Protein AF-A0A353Z104-F1 (afdb_monomer_lite)

Radius of gyration: 19.31 Å; chains: 1; bounding box: 43×43×52 Å

Foldseek 3Di:
DADLVNLLVVVVPFDWDDPAVVWIWDWDQDPNDTDIDIPSNVRVLVCQQPPPPHHDDDDDDDDPDFLCCCEPPAQHDLALVRGDPPHQLVCCVVCVVVVVHPDRGSSRSPDDDQQADLSNLVVVQVVPADVVVPGTDDLCVDPLSVVLCVLQNDVLSVVLNVQDFDQDPNDTDTLSRVGGRGDSVRSSVVSNVRRD

pLDDT: mean 94.45, std 4.2, range [68.56, 98.5]

Sequence (196 aa):
FFSPKALSVLWQNSSTEKLAGGTYAQKLSIDGKTTFLINGFHPRQLEHFTAPGRSIIVMTLTSHADWSVARNKLIGKTNPAEAIPGSIRRELLERKTEFGLQEISSSWNGVHLSAGPVEGLVELIRYNSDHERNKVADTSDYNFGATLLKAMGPEITDKIFSNPTLNYNGKAVSVFDLTEEMNTDDCIDLLKKLFP

Structure (mmCIF, N/CA/C/O backbone):
data_AF-A0A353Z104-F1
#
_entry.id   AF-A0A353Z104-F1
#
loop_
_atom_site.group_PDB
_atom_site.id
_atom_site.type_symbol
_atom_site.label_atom_id
_atom_site.label_alt_id
_atom_site.label_comp_id
_atom_site.label_asym_id
_atom_site.label_entity_id
_atom_site.label_seq_id
_atom_site.pdbx_PDB_ins_code
_atom_site.Cartn_x
_atom_site.Cartn_y
_atom_site.Cartn_z
_atom_site.occupancy
_atom_site.B_iso_or_equiv
_atom_site.auth_seq_id
_atom_site.auth_comp_id
_atom_site.auth_asym_id
_atom_site.auth_atom_id
_atom_site.pdbx_PDB_model_num
ATOM 1 N N . PHE A 1 1 ? -3.759 -0.292 31.077 1.00 68.56 1 PHE A N 1
ATOM 2 C CA . PHE A 1 1 ? -3.068 -0.236 29.772 1.00 68.56 1 PHE A CA 1
ATOM 3 C C . PHE A 1 1 ? -4.059 -0.566 28.668 1.00 68.56 1 PHE A C 1
ATOM 5 O O . PHE A 1 1 ? -4.925 -1.405 28.892 1.00 68.56 1 PHE A O 1
ATOM 12 N N . PHE A 1 2 ? -3.998 0.124 27.528 1.00 89.50 2 PHE A N 1
ATOM 13 C CA . PHE A 1 2 ? -4.939 -0.092 26.427 1.00 89.50 2 PHE A CA 1
ATOM 14 C C . PHE A 1 2 ? -4.614 -1.386 25.670 1.00 89.50 2 PHE A C 1
ATOM 16 O O . PHE A 1 2 ? -3.473 -1.586 25.265 1.00 89.50 2 PHE A O 1
ATOM 23 N N . SER A 1 3 ? -5.610 -2.254 25.475 1.00 94.44 3 SER A N 1
ATOM 24 C CA . SER A 1 3 ? -5.499 -3.425 24.594 1.00 94.44 3 SER A CA 1
ATOM 25 C C . SER A 1 3 ? -5.805 -3.052 23.135 1.00 94.44 3 SER A C 1
ATOM 27 O O . SER A 1 3 ? -6.486 -2.046 22.905 1.00 94.44 3 SER A O 1
ATOM 29 N N . PRO A 1 4 ? -5.399 -3.865 22.140 1.00 93.44 4 PRO A N 1
ATOM 30 C CA . PRO A 1 4 ? -5.745 -3.632 20.734 1.00 93.44 4 PRO A CA 1
ATOM 31 C C . PRO A 1 4 ? -7.250 -3.471 20.492 1.00 93.44 4 PRO A C 1
ATOM 33 O O . PRO A 1 4 ? -7.685 -2.543 19.806 1.00 93.44 4 PRO A O 1
ATOM 36 N N . LYS A 1 5 ? -8.069 -4.308 21.144 1.00 91.44 5 LYS A N 1
ATOM 37 C CA . LYS A 1 5 ? -9.532 -4.179 21.122 1.00 91.44 5 LYS A CA 1
ATOM 38 C C . LYS A 1 5 ? -10.002 -2.849 21.716 1.00 91.44 5 LYS A C 1
ATOM 40 O O . LYS A 1 5 ? -10.848 -2.198 21.111 1.00 91.44 5 LYS A O 1
ATOM 45 N N . ALA A 1 6 ? -9.468 -2.432 22.867 1.00 94.06 6 ALA A N 1
ATOM 46 C CA . ALA A 1 6 ? -9.859 -1.169 23.497 1.00 94.06 6 ALA A CA 1
ATOM 47 C C . ALA A 1 6 ? -9.505 0.045 22.619 1.00 94.06 6 ALA A C 1
ATOM 49 O O . ALA A 1 6 ? -10.341 0.929 22.448 1.00 94.06 6 ALA A O 1
ATOM 50 N N . LEU A 1 7 ? -8.316 0.058 22.005 1.00 94.38 7 LEU A N 1
ATOM 51 C CA . LEU A 1 7 ? -7.905 1.114 21.071 1.00 94.38 7 LEU A CA 1
ATOM 52 C C . LEU A 1 7 ? -8.797 1.159 19.830 1.00 94.38 7 LEU A C 1
ATOM 54 O O . LEU A 1 7 ? -9.244 2.234 19.447 1.00 94.38 7 LEU A O 1
ATOM 58 N N . SER A 1 8 ? -9.125 0.003 19.247 1.00 91.31 8 SER A N 1
ATOM 59 C CA . SER A 1 8 ? -10.038 -0.067 18.102 1.00 91.31 8 SER A CA 1
ATOM 60 C C . SER A 1 8 ? -11.445 0.423 18.443 1.00 91.31 8 SER A C 1
ATOM 62 O O . SER A 1 8 ? -12.071 1.055 17.597 1.00 91.31 8 SER A O 1
ATOM 64 N N . VAL A 1 9 ? -11.950 0.138 19.647 1.00 90.69 9 VAL A N 1
ATOM 65 C CA . VAL A 1 9 ? -13.257 0.639 20.095 1.00 90.69 9 VAL A CA 1
ATOM 66 C C . VAL A 1 9 ? -13.216 2.157 20.249 1.00 90.69 9 VAL A C 1
ATOM 68 O O . VAL A 1 9 ? -14.095 2.828 19.722 1.00 90.69 9 VAL A O 1
ATOM 71 N N . LEU A 1 10 ? -12.194 2.719 20.904 1.00 92.06 10 LEU A N 1
ATOM 72 C CA . LEU A 1 10 ? -12.026 4.178 20.988 1.00 92.06 10 LEU A CA 1
ATOM 73 C C . LEU A 1 10 ? -11.960 4.807 19.589 1.00 92.06 10 LEU A C 1
ATOM 75 O O . LEU A 1 10 ? -12.685 5.757 19.296 1.00 92.06 10 LEU A O 1
ATOM 79 N N . TRP A 1 11 ? -11.169 4.205 18.699 1.00 93.00 11 TRP A N 1
ATOM 80 C CA . TRP A 1 11 ? -10.989 4.667 17.327 1.00 93.00 11 TRP A CA 1
ATOM 81 C C . TRP A 1 11 ? -12.302 4.748 16.542 1.00 93.00 11 TRP A C 1
ATOM 83 O O . TRP A 1 11 ? -12.544 5.722 15.841 1.00 93.00 11 TRP A O 1
ATOM 93 N N . GLN A 1 12 ? -13.176 3.749 16.679 1.00 88.31 12 GLN A N 1
ATOM 94 C CA . GLN A 1 12 ? -14.453 3.692 15.957 1.00 88.31 12 GLN A CA 1
ATOM 95 C C . GLN A 1 12 ? -15.510 4.677 16.486 1.00 88.31 12 GLN A C 1
ATOM 97 O O . GLN A 1 12 ? -16.469 4.968 15.779 1.00 88.31 12 GLN A O 1
ATOM 102 N N . ASN A 1 13 ? -15.351 5.191 17.709 1.00 87.69 13 ASN A N 1
ATOM 103 C CA . ASN A 1 13 ? -16.363 6.009 18.384 1.00 87.69 13 ASN A CA 1
ATOM 104 C C . ASN A 1 13 ? -16.133 7.523 18.279 1.00 87.69 13 ASN A C 1
ATOM 106 O O . ASN A 1 13 ? -16.870 8.300 18.887 1.00 87.69 13 ASN A O 1
ATOM 110 N N . SER A 1 14 ? -15.114 7.992 17.558 1.00 86.44 14 SER A N 1
ATOM 111 C CA . SER A 1 14 ? -14.910 9.433 17.358 1.00 86.44 14 SER A CA 1
ATOM 112 C C . SER A 1 14 ? -14.260 9.732 16.016 1.00 86.44 14 SER A C 1
ATOM 114 O O . SER A 1 14 ? -13.580 8.887 15.440 1.00 86.44 14 SER A O 1
ATOM 116 N N . SER A 1 15 ? -14.453 10.957 15.532 1.00 90.50 15 SER A N 1
ATOM 117 C CA . SER A 1 15 ? -13.860 11.426 14.283 1.00 90.50 15 SER A CA 1
ATOM 118 C C . SER A 1 15 ? -12.334 11.412 14.322 1.00 90.50 15 SER A C 1
ATOM 120 O O . SER A 1 15 ? -11.711 11.682 15.351 1.00 90.50 15 SER A O 1
ATOM 122 N N . THR A 1 16 ? -11.745 11.158 13.162 1.00 93.88 16 THR A N 1
ATOM 123 C CA . THR A 1 16 ? -10.299 11.114 12.949 1.00 93.88 16 THR A CA 1
ATOM 124 C C . THR A 1 16 ? -9.890 12.189 11.951 1.00 93.88 16 THR A C 1
ATOM 126 O O . THR A 1 16 ? -10.606 12.419 10.977 1.00 93.88 16 THR A O 1
ATOM 129 N N . GLU A 1 17 ? -8.714 12.777 12.130 1.00 94.38 17 GLU A N 1
ATOM 130 C CA . GLU A 1 17 ? -8.080 13.678 11.166 1.00 94.38 17 GLU A CA 1
ATOM 131 C C . GLU A 1 17 ? -6.952 12.946 10.428 1.00 94.38 17 GLU A C 1
ATOM 133 O O . GLU A 1 17 ? -6.159 12.230 11.044 1.00 94.38 17 GLU A O 1
ATOM 138 N N . LYS A 1 18 ? -6.870 13.104 9.101 1.00 90.75 18 LYS A N 1
ATOM 139 C CA . LYS A 1 18 ? -5.760 12.568 8.299 1.00 90.75 18 LYS A CA 1
ATOM 140 C C . LYS A 1 18 ? -4.580 13.536 8.376 1.00 90.75 18 LYS A C 1
ATOM 142 O O . LYS A 1 18 ? -4.732 14.702 8.027 1.00 90.75 18 LYS A O 1
ATOM 147 N N . LEU A 1 19 ? -3.417 13.041 8.793 1.00 86.44 19 LEU A N 1
ATOM 148 C CA . LEU A 1 19 ? -2.177 13.820 8.871 1.00 86.44 19 LEU A CA 1
ATOM 149 C C . LEU A 1 19 ? -1.292 13.613 7.635 1.00 86.44 19 LEU A C 1
ATOM 151 O O . LEU A 1 19 ? -0.697 14.561 7.135 1.00 86.44 19 LEU A O 1
ATOM 155 N N . ALA A 1 20 ? -1.213 12.374 7.142 1.00 80.06 20 ALA A N 1
ATOM 156 C CA . ALA A 1 20 ? -0.435 11.981 5.965 1.00 80.06 20 ALA A CA 1
ATOM 157 C C . ALA A 1 20 ? -0.998 10.685 5.349 1.00 80.06 20 ALA A C 1
ATOM 159 O O . ALA A 1 20 ? -2.003 10.144 5.827 1.00 80.06 20 ALA A O 1
ATOM 160 N N . GLY A 1 21 ? -0.362 10.165 4.294 1.00 75.56 21 GLY A N 1
ATOM 161 C CA . GLY A 1 21 ? -0.630 8.815 3.784 1.00 75.56 21 GLY A CA 1
ATOM 162 C C . GLY A 1 21 ? -0.551 7.781 4.915 1.00 75.56 21 GLY A C 1
ATOM 163 O O . GLY A 1 21 ? 0.408 7.765 5.686 1.00 75.56 21 GLY A O 1
ATOM 164 N N . GLY A 1 22 ? -1.615 6.994 5.103 1.00 80.94 22 GLY A N 1
ATOM 165 C CA . GLY A 1 22 ? -1.699 5.973 6.158 1.00 80.94 22 GLY A CA 1
ATOM 166 C C . GLY A 1 22 ? -1.632 6.473 7.613 1.00 80.94 22 GLY A C 1
ATOM 167 O O . GLY A 1 22 ? -1.631 5.651 8.528 1.00 80.94 22 GLY A O 1
ATOM 168 N N . THR A 1 23 ? -1.586 7.788 7.859 1.00 88.62 23 THR A N 1
ATOM 169 C CA . THR A 1 23 ? -1.384 8.361 9.201 1.00 88.62 23 THR A CA 1
ATOM 170 C C . THR A 1 23 ? -2.555 9.241 9.603 1.00 88.62 23 THR A C 1
ATOM 172 O O . THR A 1 23 ? -2.836 10.261 8.970 1.00 88.62 23 THR A O 1
ATOM 175 N N . TYR A 1 24 ? -3.211 8.861 10.695 1.00 93.62 24 TYR A N 1
ATOM 176 C CA . TYR A 1 24 ? -4.419 9.489 11.210 1.00 93.62 24 TYR A CA 1
ATOM 177 C C . TYR A 1 24 ? -4.287 9.751 12.709 1.00 93.62 24 TYR A C 1
ATOM 179 O O . TYR A 1 24 ? -3.662 8.969 13.430 1.00 93.62 24 TYR A O 1
ATOM 187 N N . ALA A 1 25 ? -4.939 10.806 13.190 1.00 97.00 25 ALA A N 1
ATOM 188 C CA . ALA A 1 25 ? -5.012 11.149 14.602 1.00 97.00 25 ALA A CA 1
ATOM 189 C C . ALA A 1 25 ? -6.460 11.274 15.083 1.00 97.00 25 ALA A C 1
ATOM 191 O O . ALA A 1 25 ? -7.335 11.754 14.366 1.00 97.00 25 ALA A O 1
ATOM 192 N N . GLN A 1 26 ? -6.698 10.876 16.327 1.00 96.12 26 GLN A N 1
ATOM 193 C CA . GLN A 1 26 ? -7.953 11.059 17.042 1.00 96.12 26 GLN A CA 1
ATOM 194 C C . GLN A 1 26 ? -7.666 11.810 18.343 1.00 96.12 26 GLN A C 1
ATOM 196 O O . GLN A 1 26 ? -6.843 11.378 19.153 1.00 96.12 26 GLN A O 1
ATOM 201 N N . LYS A 1 27 ? -8.338 12.943 18.550 1.00 95.75 27 LYS A N 1
ATOM 202 C CA . LYS A 1 27 ? -8.244 13.708 19.796 1.00 95.75 27 LYS A CA 1
ATOM 203 C C . LYS A 1 27 ? -9.228 13.138 20.818 1.00 95.75 27 LYS A C 1
ATOM 205 O O . LYS A 1 27 ? -10.428 13.107 20.569 1.00 95.75 27 LYS A O 1
ATOM 210 N N . LEU A 1 28 ? -8.719 12.722 21.971 1.00 93.56 28 LEU A N 1
ATOM 211 C CA . LEU A 1 28 ? -9.467 12.117 23.073 1.00 93.56 28 LEU A CA 1
ATOM 212 C C . LEU A 1 28 ? -9.261 12.909 24.371 1.00 93.56 28 LEU A C 1
ATOM 214 O O . LEU A 1 28 ? -8.252 13.595 24.540 1.00 93.56 28 LEU A O 1
ATOM 218 N N . SER A 1 29 ? -10.199 12.778 25.309 1.00 93.06 29 SER A N 1
ATOM 219 C CA . SER A 1 29 ? -10.018 13.192 26.705 1.00 93.06 29 SER A CA 1
ATOM 220 C C . SER A 1 29 ? -9.894 11.943 27.570 1.00 93.06 29 SER A C 1
ATOM 222 O O . SER A 1 29 ? -10.818 11.132 27.617 1.00 93.06 29 SER A O 1
ATOM 224 N N . ILE A 1 30 ? -8.746 11.759 28.219 1.00 90.94 30 ILE A N 1
ATOM 225 C CA . ILE A 1 30 ? -8.453 10.600 29.069 1.00 90.94 30 ILE A CA 1
ATOM 226 C C . ILE A 1 30 ? -7.999 11.143 30.417 1.00 90.94 30 ILE A C 1
ATOM 228 O O . ILE A 1 30 ? -6.999 11.853 30.479 1.00 9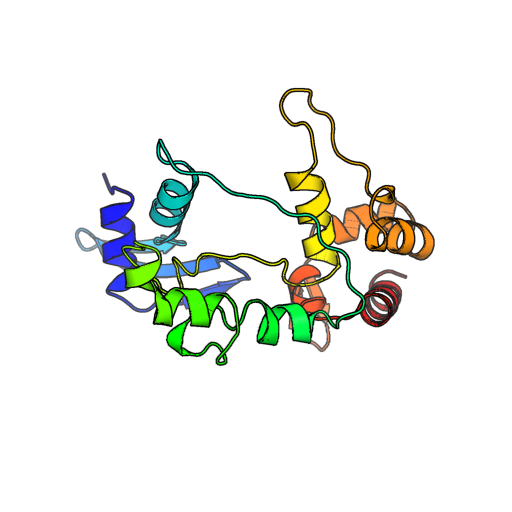0.94 30 ILE A O 1
ATOM 232 N N . ASP A 1 31 ? -8.752 10.846 31.478 1.00 91.75 31 ASP A N 1
ATOM 233 C CA . ASP A 1 31 ? -8.487 11.368 32.829 1.00 91.75 31 ASP A CA 1
ATOM 234 C C . ASP A 1 31 ? -8.361 12.908 32.858 1.00 91.75 31 ASP A C 1
ATOM 236 O O . ASP A 1 31 ? -7.424 13.492 33.399 1.00 91.75 31 ASP A O 1
ATOM 240 N N . GLY A 1 32 ? -9.262 13.585 32.137 1.00 93.88 32 GLY A N 1
ATOM 241 C CA . GLY A 1 32 ? -9.263 15.045 31.991 1.00 93.88 32 GLY A CA 1
ATOM 242 C C . GLY A 1 32 ? -8.126 15.618 31.133 1.00 93.88 32 GLY A C 1
ATOM 243 O O . GLY A 1 32 ? -8.075 16.830 30.930 1.00 93.88 32 GLY A O 1
ATOM 244 N N . LYS A 1 33 ? -7.227 14.785 30.594 1.00 95.06 33 LYS A N 1
ATOM 245 C CA . LYS A 1 33 ? -6.107 15.219 29.751 1.00 95.06 33 LYS A CA 1
ATOM 246 C C . LYS A 1 33 ? -6.414 15.008 28.277 1.00 95.06 33 LYS A C 1
ATOM 248 O O . LYS A 1 33 ? -6.850 13.935 27.856 1.00 95.06 33 LYS A O 1
ATOM 253 N N . THR A 1 34 ? -6.108 16.024 27.472 1.00 95.69 34 THR A N 1
ATOM 254 C CA . THR A 1 34 ? -6.125 15.885 26.012 1.00 95.69 34 THR A CA 1
ATOM 255 C C . THR A 1 34 ? -5.048 14.887 25.596 1.00 95.69 34 THR A C 1
ATOM 257 O O . THR A 1 34 ? -3.871 15.090 25.878 1.00 95.69 34 THR A O 1
ATOM 260 N N . THR A 1 35 ? -5.460 13.824 24.915 1.00 94.88 35 THR A N 1
ATOM 261 C CA . THR A 1 35 ? -4.592 12.770 24.388 1.00 94.88 35 THR A CA 1
ATOM 262 C C . THR A 1 35 ? -4.831 12.631 22.893 1.00 94.88 35 THR A C 1
ATOM 264 O O . THR A 1 35 ? -5.976 12.560 22.457 1.00 94.88 35 THR A O 1
ATOM 267 N N . PHE A 1 36 ? -3.763 12.567 22.102 1.00 95.38 36 PHE A N 1
ATOM 268 C CA . PHE A 1 36 ? -3.853 12.271 20.675 1.00 95.38 36 PHE A CA 1
ATOM 269 C C . PHE A 1 36 ? -3.507 10.803 20.450 1.00 95.38 36 PHE A C 1
ATOM 271 O O . PHE A 1 36 ? -2.382 10.375 20.700 1.00 95.38 36 PHE A O 1
ATOM 278 N N . LEU A 1 37 ? -4.490 10.029 20.004 1.00 95.62 37 LEU A N 1
ATOM 279 C CA . LEU A 1 37 ? -4.304 8.645 19.598 1.00 95.62 37 LEU A CA 1
ATOM 280 C C . LEU A 1 37 ? -3.954 8.619 18.110 1.00 95.62 37 LEU A C 1
ATOM 282 O O . LEU A 1 37 ? -4.723 9.119 17.294 1.00 95.62 37 LEU A O 1
ATOM 286 N N . ILE A 1 38 ? -2.809 8.040 17.754 1.00 96.25 38 ILE A N 1
ATOM 287 C CA . ILE A 1 38 ? -2.383 7.871 16.360 1.00 96.25 38 ILE A CA 1
ATOM 288 C C . ILE A 1 38 ? -2.724 6.455 15.906 1.00 96.25 38 ILE A C 1
ATOM 290 O O . ILE A 1 38 ? -2.396 5.499 16.606 1.00 96.25 38 ILE A O 1
ATOM 294 N N . ASN A 1 39 ? -3.381 6.324 14.749 1.00 94.69 39 ASN A N 1
ATOM 295 C CA . ASN A 1 39 ? -3.720 5.043 14.117 1.00 94.69 39 ASN A CA 1
ATOM 296 C C . ASN A 1 39 ? -4.261 3.982 15.102 1.00 94.69 39 ASN A C 1
ATOM 298 O O . ASN A 1 39 ? -3.821 2.834 15.102 1.00 94.69 39 ASN A O 1
ATOM 302 N N . GLY A 1 40 ? -5.238 4.339 15.942 1.00 94.81 40 GLY A N 1
ATOM 303 C CA . GLY A 1 40 ? -5.778 3.462 16.994 1.00 94.81 40 GLY A CA 1
ATOM 304 C C . GLY A 1 40 ? -6.401 2.151 16.493 1.00 94.81 40 GLY A C 1
ATOM 305 O O . GLY A 1 40 ? -6.577 1.211 17.267 1.00 94.81 40 GLY A O 1
ATOM 306 N N . PHE A 1 41 ? -6.689 2.052 15.194 1.00 91.38 41 PHE A N 1
ATOM 307 C CA . PHE A 1 41 ? -7.101 0.814 14.530 1.00 91.38 41 PHE A CA 1
ATOM 308 C C . PHE A 1 41 ? -5.950 -0.189 14.326 1.00 91.38 41 PHE A C 1
ATOM 310 O O . PHE A 1 41 ? -6.198 -1.394 14.246 1.00 91.38 41 PHE A O 1
ATOM 317 N N . HIS A 1 42 ? -4.703 0.284 14.224 1.00 92.75 42 HIS A N 1
ATOM 318 C CA . HIS A 1 42 ? -3.573 -0.499 13.725 1.00 92.75 42 HIS A CA 1
ATOM 319 C C . HIS A 1 42 ? -3.209 -1.708 14.602 1.00 92.75 42 HIS A C 1
ATOM 321 O O . HIS A 1 42 ? -2.988 -2.779 14.045 1.00 92.75 42 HIS A O 1
ATOM 327 N N . PRO A 1 43 ? -3.235 -1.642 15.948 1.00 93.88 43 PRO A N 1
ATOM 328 C CA . PRO A 1 43 ? -2.966 -2.826 16.765 1.00 93.88 43 PRO A CA 1
ATOM 329 C C . PRO A 1 43 ? -3.940 -3.984 16.495 1.00 93.88 43 PRO A C 1
ATOM 331 O O . PRO A 1 43 ? -3.521 -5.133 16.400 1.00 93.88 43 PRO A O 1
ATOM 334 N N . ARG A 1 44 ? -5.237 -3.692 16.309 1.00 91.19 44 ARG A N 1
ATOM 335 C CA . ARG A 1 44 ? -6.240 -4.716 15.965 1.00 91.19 44 ARG A CA 1
ATOM 336 C C . ARG A 1 44 ? -6.088 -5.200 14.520 1.00 91.19 44 ARG A C 1
ATOM 338 O O . ARG A 1 44 ? -6.368 -6.359 14.227 1.00 91.19 44 ARG A O 1
ATOM 345 N N . GLN A 1 45 ? -5.641 -4.326 13.617 1.00 90.12 45 GLN A N 1
ATOM 346 C CA . GLN A 1 45 ? -5.253 -4.718 12.262 1.00 90.12 45 GLN A CA 1
ATOM 347 C C . GLN A 1 45 ? -4.062 -5.686 12.288 1.00 90.12 45 GLN A C 1
ATOM 349 O O . GLN A 1 45 ? -4.083 -6.678 11.572 1.00 90.12 45 GLN A O 1
ATOM 354 N N . LEU A 1 46 ? -3.058 -5.453 13.135 1.00 91.94 46 LEU A N 1
ATOM 355 C CA . LEU A 1 46 ? -1.916 -6.353 13.272 1.00 91.94 46 LEU A CA 1
ATOM 356 C C . LEU A 1 46 ? -2.346 -7.725 13.806 1.00 91.94 46 LEU A C 1
ATOM 358 O O . LEU A 1 46 ? -1.994 -8.734 13.205 1.00 91.94 46 LEU A O 1
ATOM 362 N N . GLU A 1 47 ? -3.167 -7.769 14.864 1.00 91.06 47 GLU A N 1
ATOM 363 C CA . GLU A 1 47 ? -3.732 -9.026 15.392 1.00 91.06 47 GLU A CA 1
ATOM 364 C C . GLU A 1 47 ? -4.462 -9.838 14.313 1.00 91.06 47 GLU A C 1
ATOM 366 O O . GLU A 1 47 ? -4.378 -11.064 14.298 1.00 91.06 47 GLU A O 1
ATOM 371 N N . HIS A 1 48 ? -5.162 -9.172 13.390 1.00 87.75 48 HIS A N 1
ATOM 372 C CA . HIS A 1 48 ? -5.845 -9.846 12.286 1.00 87.75 48 HIS A CA 1
ATOM 373 C C . HIS A 1 48 ? -4.881 -10.646 11.394 1.00 87.75 48 HIS A C 1
ATOM 375 O O . HIS A 1 48 ? -5.249 -11.726 10.932 1.00 87.75 48 HIS A O 1
ATOM 381 N N . PHE A 1 49 ? -3.659 -10.149 11.191 1.00 89.81 49 PHE A N 1
ATOM 382 C CA . PHE A 1 49 ? -2.649 -10.794 10.353 1.00 89.81 49 PHE A CA 1
ATOM 383 C C . PHE A 1 49 ? -1.732 -11.756 11.115 1.00 89.81 49 PHE A C 1
ATOM 385 O O . PHE A 1 49 ? -1.231 -12.701 10.513 1.00 89.81 49 PHE A O 1
ATOM 392 N N . THR A 1 50 ? -1.503 -11.539 12.413 1.00 92.19 50 THR A N 1
ATOM 393 C CA . THR A 1 50 ? -0.465 -12.260 13.174 1.00 92.19 50 THR A CA 1
ATOM 394 C C . THR A 1 50 ? -0.998 -13.231 14.224 1.00 92.19 50 THR A C 1
ATOM 396 O O . THR A 1 50 ? -0.221 -14.016 14.768 1.00 92.19 50 THR A O 1
ATOM 399 N N . ALA A 1 51 ? -2.301 -13.214 14.530 1.00 91.94 51 ALA A N 1
ATOM 400 C CA . ALA A 1 51 ? -2.870 -14.142 15.504 1.00 91.94 51 ALA A CA 1
ATOM 401 C C . ALA A 1 51 ? -2.707 -15.616 15.063 1.00 91.94 51 ALA A C 1
ATOM 403 O O . ALA A 1 51 ? -2.781 -15.914 13.867 1.00 91.94 51 ALA A O 1
ATOM 404 N N . PRO A 1 52 ? -2.552 -16.566 16.010 1.00 94.44 52 PRO A N 1
ATOM 405 C CA . PRO A 1 52 ? -2.447 -17.988 15.690 1.00 94.44 52 PRO A CA 1
ATOM 406 C C . PRO A 1 52 ? -3.596 -18.483 14.802 1.00 94.44 52 PRO A C 1
ATOM 408 O O . PRO A 1 52 ? -4.763 -18.168 15.038 1.00 94.44 52 PRO A O 1
ATOM 411 N N . GLY A 1 53 ? -3.260 -19.269 13.777 1.00 91.12 53 GLY A N 1
ATOM 412 C CA . GLY A 1 53 ? -4.225 -19.795 12.806 1.00 91.12 53 GLY A CA 1
ATOM 413 C C . GLY A 1 53 ? -4.611 -18.821 11.685 1.00 91.12 53 GLY A C 1
ATOM 414 O O . GLY A 1 53 ? -5.411 -19.183 10.824 1.00 91.12 53 GLY A O 1
ATOM 415 N N . ARG A 1 54 ? -4.054 -17.604 11.659 1.00 90.00 54 ARG A N 1
ATOM 416 C CA . ARG A 1 54 ? -4.163 -16.687 10.516 1.00 90.00 54 ARG A CA 1
ATOM 417 C C . ARG A 1 54 ? -3.045 -16.961 9.517 1.00 90.00 54 ARG A C 1
ATOM 419 O O . ARG A 1 54 ? -1.942 -17.345 9.889 1.00 90.00 54 ARG A O 1
ATOM 426 N N . SER A 1 55 ? -3.351 -16.769 8.241 1.00 91.25 55 SER A N 1
ATOM 427 C CA . SER A 1 55 ? -2.377 -16.860 7.158 1.00 91.25 55 SER A CA 1
ATOM 428 C C . SER A 1 55 ? -2.661 -15.787 6.120 1.00 91.25 55 SER A C 1
ATOM 430 O O . SER A 1 55 ? -3.800 -15.346 5.955 1.00 91.25 55 SER A O 1
ATOM 432 N N . ILE A 1 56 ? -1.602 -15.367 5.437 1.00 91.62 56 ILE A N 1
ATOM 433 C CA . ILE A 1 56 ? -1.680 -14.519 4.256 1.00 91.62 56 ILE A CA 1
ATOM 434 C C . ILE A 1 56 ? -1.268 -15.397 3.083 1.00 91.62 56 ILE A C 1
ATOM 436 O O . ILE A 1 56 ? -0.219 -16.038 3.127 1.00 91.62 56 ILE A O 1
ATOM 440 N N . ILE A 1 57 ? -2.094 -15.423 2.043 1.00 93.75 57 ILE A N 1
ATOM 441 C CA . ILE A 1 57 ? -1.724 -16.028 0.768 1.00 93.75 57 ILE A CA 1
ATOM 442 C C . ILE A 1 57 ? -1.192 -14.903 -0.108 1.00 93.75 57 ILE A C 1
ATOM 444 O O . ILE A 1 57 ? -1.918 -13.963 -0.429 1.00 93.75 57 ILE A O 1
ATOM 448 N N . VAL A 1 58 ? 0.083 -14.998 -0.470 1.00 94.81 58 VAL A N 1
ATOM 449 C CA . VAL A 1 58 ? 0.730 -14.053 -1.378 1.00 94.81 58 VAL A CA 1
ATOM 450 C C . VAL A 1 58 ? 0.691 -14.630 -2.787 1.00 94.81 58 VAL A C 1
ATOM 452 O O . VAL A 1 58 ? 1.021 -15.795 -2.997 1.00 94.81 58 VAL A O 1
ATOM 455 N N . MET A 1 59 ? 0.291 -13.807 -3.753 1.00 95.38 59 MET A N 1
ATOM 456 C CA . MET A 1 59 ? 0.311 -14.150 -5.172 1.00 95.38 59 MET A CA 1
ATOM 457 C C . MET A 1 59 ? 1.046 -13.058 -5.943 1.00 95.38 59 MET A C 1
ATOM 459 O O . MET A 1 59 ? 0.690 -11.884 -5.845 1.00 95.38 59 MET A O 1
ATOM 463 N N . THR A 1 60 ? 2.037 -13.449 -6.741 1.00 94.88 60 THR A N 1
ATOM 464 C CA . THR A 1 60 ? 2.667 -12.559 -7.720 1.00 94.88 60 THR A CA 1
ATOM 465 C C . THR A 1 60 ? 1.902 -12.654 -9.031 1.00 94.88 60 THR A C 1
ATOM 467 O O . THR A 1 60 ? 1.770 -13.730 -9.610 1.00 94.88 60 THR A O 1
ATOM 470 N N . LEU A 1 61 ? 1.374 -11.519 -9.484 1.00 93.12 61 LEU A N 1
ATOM 471 C CA . LEU A 1 61 ? 0.533 -11.431 -10.672 1.00 93.12 61 LEU A CA 1
ATOM 472 C C . LEU A 1 61 ? 1.252 -10.649 -11.771 1.00 93.12 61 LEU A C 1
ATOM 474 O O . LEU A 1 61 ? 1.985 -9.700 -11.510 1.00 93.12 61 LEU A O 1
ATOM 478 N N . THR A 1 62 ? 1.011 -11.032 -13.019 1.00 92.00 62 THR A N 1
ATOM 479 C CA . THR A 1 62 ? 1.381 -10.251 -14.203 1.00 92.00 62 THR A CA 1
ATOM 480 C C . THR A 1 62 ? 0.158 -10.163 -15.100 1.00 92.00 62 THR A C 1
ATOM 482 O O . THR A 1 62 ? -0.579 -11.136 -15.248 1.00 92.00 62 THR A O 1
ATOM 485 N N . SER A 1 63 ? -0.091 -8.985 -15.660 1.00 92.19 63 SER A N 1
ATOM 486 C CA . SER A 1 63 ? -1.261 -8.721 -16.489 1.00 92.19 63 SER A CA 1
ATOM 487 C C . SER A 1 63 ? -0.965 -7.597 -17.476 1.00 92.19 63 SER A C 1
ATOM 489 O O . SER A 1 63 ? -0.077 -6.781 -17.242 1.00 92.19 63 SER A O 1
ATOM 491 N N . HIS A 1 64 ? -1.741 -7.548 -18.556 1.00 93.56 64 HIS A N 1
ATOM 492 C CA . HIS A 1 64 ? -1.806 -6.403 -19.468 1.00 93.56 64 HIS A CA 1
ATOM 493 C C . HIS A 1 64 ? -2.928 -5.420 -19.100 1.00 93.56 64 HIS A C 1
ATOM 495 O O . HIS A 1 64 ? -3.161 -4.460 -19.825 1.00 93.56 64 HIS A O 1
ATOM 501 N N . ALA A 1 65 ? -3.669 -5.683 -18.020 1.00 95.56 65 ALA A N 1
ATOM 502 C CA . ALA A 1 65 ? -4.717 -4.789 -17.547 1.00 95.56 65 ALA A CA 1
ATOM 503 C C . ALA A 1 65 ? -4.126 -3.519 -16.926 1.00 95.56 65 ALA A C 1
ATOM 505 O O . ALA A 1 65 ? -3.115 -3.584 -16.225 1.00 95.56 65 ALA A O 1
ATOM 506 N N . ASP A 1 66 ? -4.826 -2.400 -17.105 1.00 97.25 66 ASP A N 1
ATOM 507 C CA . ASP A 1 66 ? -4.485 -1.149 -16.435 1.00 97.25 66 ASP A CA 1
ATOM 508 C C . ASP A 1 66 ? -4.523 -1.307 -14.911 1.00 97.25 66 ASP A C 1
ATOM 510 O O . ASP A 1 66 ? -5.401 -1.989 -14.361 1.00 97.25 66 ASP A O 1
ATOM 514 N N . TRP A 1 67 ? -3.637 -0.602 -14.206 1.00 96.62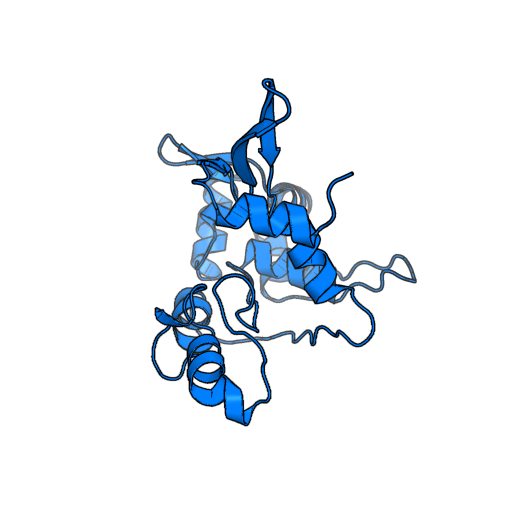 67 TRP A N 1
ATOM 515 C CA . TRP A 1 67 ? -3.631 -0.603 -12.740 1.00 96.62 67 TRP A CA 1
ATOM 516 C C . TRP A 1 67 ? -4.972 -0.148 -12.162 1.00 96.62 67 TRP A C 1
ATOM 518 O O . TRP A 1 67 ? -5.506 -0.791 -11.257 1.00 96.62 67 TRP A O 1
ATOM 528 N N . SER A 1 68 ? -5.569 0.899 -12.735 1.00 96.19 68 SER A N 1
ATOM 529 C CA . SER A 1 68 ? -6.892 1.389 -12.335 1.00 96.19 68 SER A CA 1
ATOM 530 C C . SER A 1 68 ? -7.989 0.325 -12.495 1.00 96.19 68 SER A C 1
ATOM 532 O O . SER A 1 68 ? -8.888 0.234 -11.656 1.00 96.19 68 SER A O 1
ATOM 534 N N . VAL A 1 69 ? -7.910 -0.532 -13.520 1.00 96.81 69 VAL A N 1
ATOM 535 C CA . VAL A 1 69 ? -8.840 -1.652 -13.731 1.00 96.81 69 VAL A CA 1
ATOM 536 C C . VAL A 1 69 ? -8.606 -2.746 -12.693 1.00 96.81 69 VAL A C 1
ATOM 538 O O . VAL A 1 69 ? -9.566 -3.203 -12.067 1.00 96.81 69 VAL A O 1
ATOM 541 N N . ALA A 1 70 ? -7.354 -3.137 -12.454 1.00 96.31 70 ALA A N 1
ATOM 542 C CA . ALA A 1 70 ? -7.021 -4.132 -11.437 1.00 96.31 70 ALA A CA 1
ATOM 543 C C . ALA A 1 70 ? -7.468 -3.678 -10.030 1.00 96.31 70 ALA A C 1
ATOM 545 O O . ALA A 1 70 ? -8.066 -4.442 -9.268 1.00 96.31 70 ALA A O 1
ATOM 546 N N . ARG A 1 71 ? -7.276 -2.399 -9.703 1.00 95.69 71 ARG A N 1
ATOM 547 C CA . ARG A 1 71 ? -7.666 -1.822 -8.413 1.00 95.69 71 ARG A CA 1
ATOM 548 C C . ARG A 1 71 ? -9.167 -1.635 -8.258 1.00 95.69 71 ARG A C 1
ATOM 550 O O . ARG A 1 71 ? -9.742 -2.063 -7.260 1.00 95.69 71 ARG A O 1
ATOM 557 N N . ASN A 1 72 ? -9.821 -1.015 -9.229 1.00 95.19 72 ASN A N 1
ATOM 558 C 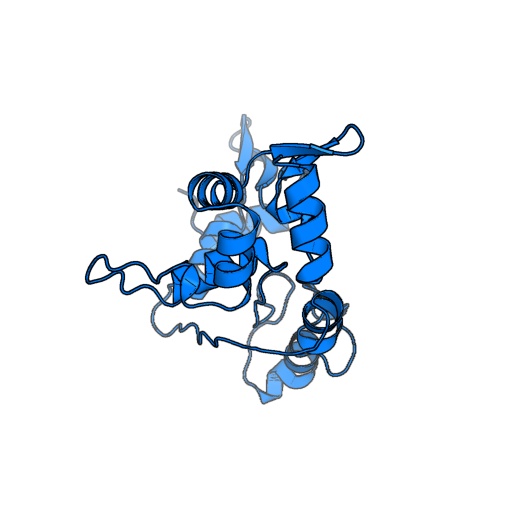CA . ASN A 1 72 ? -11.207 -0.589 -9.049 1.00 95.19 72 ASN A CA 1
ATOM 559 C C . ASN A 1 72 ? -12.227 -1.622 -9.524 1.00 95.19 72 ASN A C 1
ATOM 561 O O . ASN A 1 72 ? -13.350 -1.626 -9.017 1.00 95.19 72 ASN A O 1
ATOM 565 N N . LYS A 1 73 ? -11.858 -2.498 -10.469 1.00 96.75 73 LYS A N 1
ATOM 566 C CA . LYS A 1 73 ? -12.781 -3.482 -11.052 1.00 96.75 73 LYS A CA 1
ATOM 567 C C . LYS A 1 73 ? -12.505 -4.912 -10.607 1.00 96.75 73 LYS A C 1
ATOM 569 O O . LYS A 1 73 ? -13.457 -5.611 -10.285 1.00 96.75 73 LYS A O 1
ATOM 574 N N . LEU A 1 74 ? -11.239 -5.339 -10.551 1.00 97.31 74 LEU A N 1
ATOM 575 C CA . LEU A 1 74 ? -10.904 -6.695 -10.098 1.00 97.31 74 LEU A CA 1
ATOM 576 C C . LEU A 1 74 ? -11.060 -6.822 -8.578 1.00 97.31 74 LEU A C 1
ATOM 578 O O . LEU A 1 74 ? -11.895 -7.598 -8.120 1.00 97.31 74 LEU A O 1
ATOM 582 N N . ILE A 1 75 ? -10.299 -6.060 -7.781 1.00 97.56 75 ILE A N 1
ATOM 583 C CA . ILE A 1 75 ? -10.419 -6.167 -6.315 1.00 97.56 75 ILE A CA 1
ATOM 584 C C . ILE A 1 75 ? -11.577 -5.335 -5.751 1.00 97.56 75 ILE A C 1
ATOM 586 O O . ILE A 1 75 ? -12.194 -5.747 -4.773 1.00 97.56 75 ILE A O 1
ATOM 590 N N . GLY A 1 76 ? -11.911 -4.204 -6.379 1.00 97.69 76 GLY A N 1
ATOM 591 C CA . GLY A 1 76 ? -12.987 -3.311 -5.944 1.00 97.69 76 GLY A CA 1
ATOM 592 C C . GLY A 1 76 ? -12.557 -2.301 -4.874 1.00 97.69 76 GLY A C 1
ATOM 593 O O . GLY A 1 76 ? -11.467 -2.381 -4.304 1.00 97.69 76 GLY A O 1
ATOM 594 N N . LYS A 1 77 ? -13.424 -1.323 -4.578 1.00 95.50 77 LYS A N 1
ATOM 595 C CA . LYS A 1 77 ? -13.160 -0.283 -3.566 1.00 95.50 77 LYS A CA 1
ATOM 596 C C . LYS A 1 77 ? -12.867 -0.870 -2.185 1.00 95.50 77 LYS A C 1
ATOM 598 O O . LYS A 1 77 ? -13.383 -1.922 -1.823 1.00 95.50 77 LYS A O 1
ATOM 603 N N . THR A 1 78 ? -12.076 -0.147 -1.388 1.00 93.44 78 THR A N 1
ATOM 604 C CA . THR A 1 78 ? -11.680 -0.563 -0.031 1.00 93.44 78 THR A CA 1
ATOM 605 C C . THR A 1 78 ? -12.875 -0.845 0.870 1.00 93.44 78 THR A C 1
ATOM 607 O O . THR A 1 78 ? -12.811 -1.814 1.620 1.00 93.44 78 THR A O 1
ATOM 610 N N . ASN A 1 79 ? -13.942 -0.040 0.778 1.00 94.94 79 ASN A N 1
ATOM 611 C CA . ASN A 1 79 ? -15.234 -0.330 1.395 1.00 94.94 79 ASN A CA 1
ATOM 612 C C . ASN A 1 79 ? -16.016 -1.322 0.511 1.00 94.94 79 ASN A C 1
ATOM 614 O O . ASN A 1 79 ? -16.496 -0.916 -0.552 1.00 94.94 79 ASN A O 1
ATOM 618 N N . PRO A 1 80 ? -16.202 -2.587 0.935 1.00 97.25 80 PRO A N 1
ATOM 619 C CA . PRO A 1 80 ? -16.873 -3.602 0.120 1.00 97.25 80 PRO A CA 1
ATOM 620 C C . PRO A 1 80 ? -18.325 -3.256 -0.243 1.00 97.25 80 PRO A C 1
ATOM 622 O O . PRO A 1 80 ? -18.818 -3.684 -1.285 1.00 97.25 80 PRO A O 1
ATOM 625 N N . ALA A 1 81 ? -19.007 -2.437 0.569 1.00 97.00 81 ALA A N 1
ATOM 626 C CA . ALA A 1 81 ? -20.371 -1.986 0.283 1.00 97.00 81 ALA A CA 1
ATOM 627 C C . ALA A 1 81 ? -20.447 -1.032 -0.924 1.00 97.00 81 ALA A C 1
ATOM 629 O O . ALA A 1 81 ? -21.480 -0.958 -1.586 1.00 97.00 81 ALA A O 1
ATOM 630 N N . GLU A 1 82 ? -19.349 -0.337 -1.234 1.00 97.31 82 GLU A N 1
ATOM 631 C CA . GLU A 1 82 ? -19.224 0.574 -2.379 1.00 97.31 82 GLU A CA 1
ATOM 632 C C . GLU A 1 82 ? -18.475 -0.054 -3.565 1.00 97.31 82 GLU A C 1
ATOM 634 O O . GLU A 1 82 ? -18.319 0.584 -4.609 1.00 97.31 82 GLU A O 1
ATOM 639 N N . ALA A 1 83 ? -17.960 -1.274 -3.403 1.00 97.88 83 ALA A N 1
ATOM 640 C CA . ALA A 1 83 ? -17.286 -2.000 -4.466 1.00 97.88 83 ALA A CA 1
ATOM 641 C C . ALA A 1 83 ? -18.295 -2.461 -5.530 1.00 97.88 83 ALA A C 1
ATOM 643 O O . ALA A 1 83 ? -19.451 -2.766 -5.223 1.00 97.88 83 ALA A O 1
ATOM 644 N N . ILE A 1 84 ? -17.859 -2.499 -6.791 1.00 97.75 84 ILE A N 1
ATOM 645 C CA . ILE A 1 84 ? -18.735 -2.872 -7.905 1.00 97.75 84 ILE A CA 1
ATOM 646 C C . ILE A 1 84 ? -19.114 -4.366 -7.838 1.00 97.75 84 ILE A C 1
ATOM 648 O O . ILE A 1 84 ? -18.280 -5.171 -7.404 1.00 97.75 84 ILE A O 1
ATOM 652 N N . PRO A 1 85 ? -20.321 -4.761 -8.288 1.00 98.00 85 PRO A N 1
ATOM 653 C CA . PRO A 1 85 ? -20.695 -6.170 -8.445 1.00 98.00 85 PRO A CA 1
ATOM 654 C C . PRO A 1 85 ? -19.658 -6.959 -9.254 1.00 98.00 85 PRO A C 1
ATOM 656 O O . PRO A 1 85 ? -19.129 -6.446 -10.241 1.00 98.00 85 PRO A O 1
ATOM 659 N N . GLY A 1 86 ? -19.352 -8.185 -8.823 1.00 97.19 86 GLY A N 1
ATOM 660 C CA . GLY A 1 86 ? -18.350 -9.054 -9.448 1.00 97.19 86 GLY A CA 1
ATOM 661 C C . GLY A 1 86 ? -16.892 -8.782 -9.055 1.00 97.19 86 GLY A C 1
ATOM 662 O O . GLY A 1 86 ? -16.021 -9.584 -9.385 1.00 97.19 86 GLY A O 1
ATOM 663 N N . SER A 1 87 ? -16.595 -7.688 -8.343 1.00 98.50 87 SER A N 1
ATOM 664 C CA . SER A 1 87 ? -15.257 -7.479 -7.768 1.00 98.50 87 SER A CA 1
ATOM 665 C C . SER A 1 87 ? -15.035 -8.357 -6.533 1.00 98.50 87 SER A C 1
ATOM 667 O O . SER A 1 87 ? -15.978 -8.642 -5.796 1.00 98.50 87 SER A O 1
ATOM 669 N N . ILE A 1 88 ? -13.786 -8.740 -6.250 1.00 98.19 88 ILE A N 1
ATOM 670 C CA . ILE A 1 88 ? -13.460 -9.680 -5.160 1.00 98.19 88 ILE A CA 1
ATOM 671 C C . ILE A 1 88 ? -14.012 -9.197 -3.815 1.00 98.19 88 ILE A C 1
ATOM 673 O O . ILE A 1 88 ? -14.667 -9.958 -3.108 1.00 98.19 88 ILE A O 1
ATOM 677 N N . ARG A 1 89 ? -13.803 -7.924 -3.454 1.00 98.44 89 ARG A N 1
ATOM 678 C CA . ARG A 1 89 ? -14.310 -7.380 -2.183 1.00 98.44 89 ARG A CA 1
ATOM 679 C C . ARG A 1 89 ? -15.831 -7.438 -2.109 1.00 98.44 89 ARG A C 1
ATOM 681 O O . ARG A 1 89 ? -16.374 -7.742 -1.048 1.00 98.44 89 ARG A O 1
ATOM 688 N N . ARG A 1 90 ? -16.515 -7.168 -3.223 1.00 98.38 90 ARG A N 1
ATOM 689 C CA . ARG A 1 90 ? -17.975 -7.220 -3.284 1.00 98.38 90 ARG A CA 1
ATOM 690 C C . ARG A 1 90 ? -18.495 -8.648 -3.142 1.00 98.38 90 ARG A C 1
ATOM 692 O O . ARG A 1 90 ? -19.379 -8.874 -2.323 1.00 98.38 90 ARG A O 1
ATOM 699 N N . GLU A 1 91 ? -17.892 -9.597 -3.851 1.00 98.38 91 GLU A N 1
ATOM 700 C CA . GLU A 1 91 ? -18.217 -11.025 -3.756 1.00 98.38 91 GLU A CA 1
ATOM 701 C C . GLU A 1 91 ? -18.029 -11.553 -2.330 1.00 98.38 91 GLU A C 1
ATOM 703 O O . GLU A 1 91 ? -18.899 -12.238 -1.797 1.00 98.38 91 GLU A O 1
ATOM 708 N N . LEU A 1 92 ? -16.929 -11.180 -1.666 1.00 98.00 92 LEU A N 1
ATOM 709 C CA . LEU A 1 92 ? -16.685 -11.558 -0.272 1.00 98.00 92 LEU A CA 1
ATOM 710 C C . LEU A 1 92 ? -17.762 -11.015 0.676 1.00 98.00 92 LEU A C 1
ATOM 712 O O . LEU A 1 92 ? -18.138 -11.704 1.622 1.00 98.00 92 LEU A O 1
ATOM 716 N N . LEU A 1 93 ? -18.264 -9.798 0.435 1.00 98.06 93 LEU A N 1
ATOM 717 C CA . LEU A 1 93 ? -19.353 -9.218 1.222 1.00 98.06 93 LEU A CA 1
ATOM 718 C C . LEU A 1 93 ? -20.683 -9.939 0.965 1.00 98.06 93 LEU A C 1
ATOM 720 O O . LEU A 1 93 ? -21.363 -10.314 1.918 1.00 98.06 93 LEU A O 1
ATOM 724 N N . GLU A 1 94 ? -21.054 -10.125 -0.302 1.00 98.12 94 GLU A N 1
ATOM 725 C CA . GLU A 1 94 ? -22.341 -10.711 -0.698 1.00 98.12 94 GLU A CA 1
ATOM 726 C C . GLU A 1 94 ? -22.440 -12.192 -0.319 1.00 98.12 94 GLU A C 1
ATOM 728 O O . GLU A 1 94 ? -23.492 -12.656 0.120 1.00 98.12 94 GLU A O 1
ATOM 733 N N . ARG A 1 95 ? -21.323 -12.921 -0.403 1.00 97.75 95 ARG A N 1
ATOM 734 C CA . ARG A 1 95 ? -21.237 -14.363 -0.126 1.00 97.75 95 ARG A CA 1
ATOM 735 C C . ARG A 1 95 ? -20.550 -14.668 1.203 1.00 97.75 95 ARG A C 1
ATOM 737 O O . ARG A 1 95 ? -20.108 -15.786 1.452 1.00 97.75 95 ARG A O 1
ATOM 744 N N . LYS A 1 96 ? -20.504 -13.687 2.106 1.00 96.81 96 LYS A N 1
ATOM 745 C CA . LYS A 1 96 ? -19.874 -13.780 3.429 1.00 96.81 96 LYS A CA 1
ATOM 746 C C . LYS A 1 96 ? -20.282 -15.040 4.206 1.00 96.81 96 LYS A C 1
ATOM 748 O O . LYS A 1 96 ? -19.421 -15.733 4.741 1.00 96.81 96 LYS A O 1
ATOM 753 N N . THR A 1 97 ? -21.582 -15.342 4.262 1.00 96.81 97 THR A N 1
ATOM 754 C CA . THR A 1 97 ? -22.105 -16.525 4.972 1.00 96.81 97 THR A CA 1
ATOM 755 C C . THR A 1 97 ? -21.680 -17.824 4.297 1.00 96.81 97 THR A C 1
ATOM 757 O O . THR A 1 97 ? -21.299 -18.766 4.984 1.00 96.81 97 THR A O 1
ATOM 760 N N . GLU A 1 98 ? -21.708 -17.866 2.965 1.00 97.81 98 GLU A N 1
ATOM 761 C CA . GLU A 1 98 ? -21.289 -19.034 2.184 1.00 97.81 98 GLU A CA 1
ATOM 762 C C . GLU A 1 98 ? -19.809 -19.359 2.417 1.00 97.81 98 GLU A C 1
ATOM 764 O O . GLU A 1 98 ? -19.447 -20.514 2.617 1.00 97.81 98 GLU A O 1
ATOM 769 N N . PHE A 1 99 ? -18.961 -18.331 2.478 1.00 95.38 99 PHE A N 1
ATOM 770 C CA . PHE A 1 99 ? -17.533 -18.473 2.756 1.00 95.38 99 PHE A CA 1
ATOM 771 C C . PHE A 1 99 ? -17.195 -18.629 4.248 1.00 95.38 99 PHE A C 1
ATOM 773 O O . PHE A 1 99 ? -16.019 -18.710 4.602 1.00 95.38 99 PHE A O 1
ATOM 780 N N . GLY A 1 100 ? -18.189 -18.651 5.143 1.00 94.81 100 GLY A N 1
ATOM 781 C CA . GLY A 1 100 ? -17.965 -18.763 6.589 1.00 94.81 100 GLY A CA 1
ATOM 782 C C . GLY A 1 100 ? -17.228 -17.564 7.203 1.00 94.81 100 GLY A C 1
ATOM 783 O O . GLY A 1 100 ? -16.590 -17.687 8.250 1.00 94.81 100 GLY A O 1
ATOM 784 N N . LEU A 1 101 ? -17.290 -16.394 6.564 1.00 92.19 101 LEU A N 1
ATOM 785 C CA . LEU A 1 101 ? -16.597 -15.184 6.998 1.00 92.19 101 LEU A CA 1
ATOM 786 C C . LEU A 1 101 ? -17.403 -14.476 8.096 1.00 92.19 101 LEU A C 1
ATOM 788 O O . LEU A 1 101 ? -18.586 -14.184 7.939 1.00 92.19 101 LEU A O 1
ATOM 792 N N . GLN A 1 102 ? -16.769 -14.152 9.224 1.00 89.88 102 GLN A N 1
ATOM 793 C CA . GLN A 1 102 ? -17.466 -13.534 10.364 1.00 89.88 102 GLN A CA 1
ATOM 794 C C . GLN A 1 102 ? -17.756 -12.044 10.174 1.00 89.88 102 GLN A C 1
ATOM 796 O O . GLN A 1 102 ? -18.787 -11.549 10.630 1.00 89.88 102 GLN A O 1
ATOM 801 N N . GLU A 1 103 ? -16.891 -11.315 9.474 1.00 90.12 103 GLU A N 1
ATOM 802 C CA . GLU A 1 103 ? -17.036 -9.883 9.209 1.00 90.12 103 GLU A CA 1
ATOM 803 C C . GLU A 1 103 ? -16.369 -9.528 7.878 1.00 90.12 103 GLU A C 1
ATOM 805 O O . GLU A 1 103 ? -15.323 -10.080 7.547 1.00 90.12 103 GLU A O 1
ATOM 810 N N . ILE A 1 104 ? -17.010 -8.621 7.133 1.00 94.56 104 ILE A N 1
ATOM 811 C CA . ILE A 1 104 ? -16.458 -7.974 5.945 1.00 94.56 104 ILE A CA 1
ATOM 812 C C . ILE A 1 104 ? -16.751 -6.482 6.064 1.00 94.56 104 ILE A C 1
ATOM 814 O O . ILE A 1 104 ? -17.904 -6.081 6.221 1.00 94.56 104 ILE A O 1
ATOM 818 N N . SER A 1 105 ? -15.699 -5.672 6.056 1.00 91.38 105 SER A N 1
ATOM 819 C CA . SER A 1 105 ? -15.748 -4.226 6.290 1.00 91.38 105 SER A CA 1
ATOM 820 C C . SER A 1 105 ? -14.568 -3.543 5.598 1.00 91.38 105 SER A C 1
ATOM 822 O O . SER A 1 105 ? -13.694 -4.215 5.055 1.00 91.38 105 SER A O 1
ATOM 824 N N . SER A 1 106 ? -14.493 -2.210 5.625 1.00 88.19 106 SER A N 1
ATOM 825 C CA . SER A 1 106 ? -13.336 -1.486 5.069 1.00 88.19 106 SER A CA 1
ATOM 826 C C . SER A 1 106 ? -12.006 -1.889 5.713 1.00 88.19 106 SER A C 1
ATOM 828 O O . SER A 1 106 ? -10.965 -1.813 5.068 1.00 88.19 106 SER A O 1
ATOM 830 N N . SER A 1 107 ? -12.035 -2.314 6.980 1.00 84.19 107 SER A N 1
ATOM 831 C CA . SER A 1 107 ? -10.850 -2.782 7.705 1.00 84.19 107 SER A CA 1
ATOM 832 C C . SER A 1 107 ? -10.554 -4.261 7.463 1.00 84.19 107 SER A C 1
ATOM 834 O O . SER A 1 107 ? -9.394 -4.654 7.553 1.00 84.19 107 SER A O 1
ATOM 836 N N . TRP A 1 108 ? -11.574 -5.062 7.140 1.00 90.25 108 TRP A N 1
ATOM 837 C CA . TRP A 1 108 ? -11.472 -6.493 6.848 1.00 90.25 108 TRP A CA 1
ATOM 838 C C . TRP A 1 108 ? -12.139 -6.797 5.504 1.00 90.25 108 TRP A C 1
ATOM 840 O O . TRP A 1 108 ? -13.243 -7.328 5.440 1.00 90.25 108 TRP A O 1
ATOM 850 N N . ASN A 1 109 ? -11.473 -6.415 4.417 1.00 93.94 109 ASN A N 1
ATOM 851 C CA . ASN A 1 109 ? -11.990 -6.544 3.050 1.00 93.94 109 ASN A CA 1
ATOM 852 C C . ASN A 1 109 ? -11.379 -7.730 2.277 1.00 93.94 109 ASN A C 1
ATOM 854 O O . ASN A 1 109 ? -11.613 -7.877 1.083 1.00 93.94 109 ASN A O 1
ATOM 858 N N . GLY A 1 110 ? -10.599 -8.577 2.954 1.00 94.44 110 GLY A N 1
ATOM 859 C CA . GLY A 1 110 ? -10.149 -9.892 2.488 1.00 94.44 110 GLY A CA 1
ATOM 860 C C . GLY A 1 110 ? -9.057 -9.921 1.415 1.00 94.44 110 GLY A C 1
ATOM 861 O O . GLY A 1 110 ? -8.377 -10.934 1.306 1.00 94.44 110 GLY A O 1
ATOM 862 N N . VAL A 1 111 ? -8.838 -8.842 0.659 1.00 96.06 111 VAL A N 1
ATOM 863 C CA . VAL A 1 111 ? -7.800 -8.790 -0.383 1.00 96.06 111 VAL A CA 1
ATOM 864 C C . VAL A 1 111 ? -7.082 -7.442 -0.418 1.00 96.06 111 VAL A C 1
ATOM 866 O O . VAL A 1 111 ? -7.699 -6.373 -0.316 1.00 96.06 111 VAL A O 1
ATOM 869 N N . HIS A 1 112 ? -5.766 -7.512 -0.615 1.00 95.44 112 HIS A N 1
ATOM 870 C CA . HIS A 1 112 ? -4.88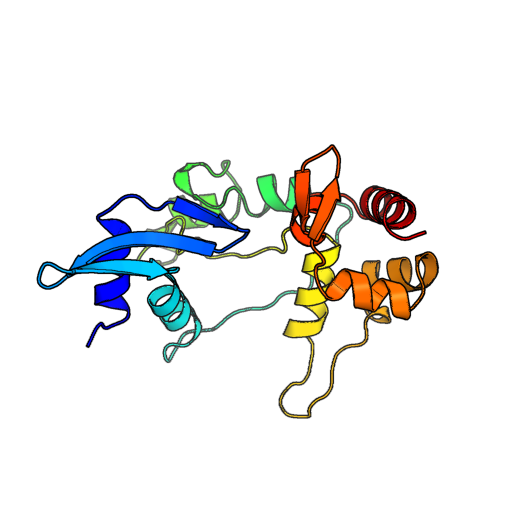1 -6.389 -0.916 1.00 95.44 112 HIS A CA 1
ATOM 871 C C . HIS A 1 112 ? -4.338 -6.522 -2.340 1.00 95.44 112 HIS A C 1
ATOM 873 O O . HIS A 1 112 ? -4.042 -7.624 -2.795 1.00 95.44 112 HIS A O 1
ATOM 879 N N . LEU A 1 113 ? -4.204 -5.389 -3.020 1.00 96.38 113 LEU A N 1
ATOM 880 C CA . LEU A 1 113 ? -3.430 -5.237 -4.247 1.00 96.38 113 LEU A CA 1
ATOM 881 C C . LEU A 1 113 ? -2.677 -3.919 -4.100 1.00 96.38 113 LEU A C 1
ATOM 883 O O . LEU A 1 113 ? -3.279 -2.936 -3.656 1.00 96.38 113 LEU A O 1
ATOM 887 N N . SER A 1 114 ? -1.401 -3.915 -4.473 1.00 95.81 114 SER A N 1
ATOM 888 C CA . SER A 1 114 ? -0.539 -2.733 -4.443 1.00 95.81 114 SER A CA 1
ATOM 889 C C . SER A 1 114 ? -1.200 -1.531 -5.119 1.00 95.81 114 SER A C 1
ATOM 891 O O . SER A 1 114 ? -1.977 -1.702 -6.066 1.00 95.81 114 SER A O 1
ATOM 893 N N . ALA A 1 115 ? -0.917 -0.309 -4.654 1.00 93.94 115 ALA A N 1
ATOM 894 C CA . ALA A 1 115 ? -1.635 0.860 -5.153 1.00 93.94 115 ALA A CA 1
ATOM 895 C C . ALA A 1 115 ? -1.243 1.252 -6.586 1.00 93.94 115 ALA A C 1
ATOM 897 O O . ALA A 1 115 ? -2.070 1.801 -7.315 1.00 93.94 115 ALA A O 1
ATOM 898 N N . GLY A 1 116 ? -0.013 0.941 -6.993 1.00 96.06 116 GLY A N 1
ATOM 899 C CA . GLY A 1 116 ? 0.553 1.250 -8.301 1.00 96.06 116 GLY A CA 1
ATOM 900 C C . GLY A 1 116 ? 1.904 0.555 -8.515 1.00 96.06 116 GLY A C 1
ATOM 901 O O . GLY A 1 116 ? 2.340 -0.226 -7.665 1.00 96.06 116 GLY A O 1
ATOM 902 N N . PRO A 1 117 ? 2.596 0.834 -9.630 1.00 97.25 117 PRO A N 1
ATOM 903 C CA . PRO A 1 117 ? 3.793 0.102 -10.041 1.00 97.25 117 PRO A CA 1
ATOM 904 C C . PRO A 1 117 ? 4.995 0.269 -9.098 1.00 97.25 117 PRO A C 1
ATOM 906 O O . PRO A 1 117 ? 5.695 -0.711 -8.848 1.00 97.25 117 PRO A O 1
ATOM 909 N N . VAL A 1 118 ? 5.230 1.465 -8.538 1.00 97.81 118 VAL A N 1
ATOM 910 C CA . VAL A 1 118 ? 6.368 1.701 -7.624 1.00 97.81 118 VAL A CA 1
ATOM 911 C C . VAL A 1 118 ? 6.167 0.978 -6.296 1.00 97.81 118 VAL A C 1
ATOM 913 O O . VAL A 1 118 ? 7.013 0.179 -5.898 1.00 97.81 118 VAL A O 1
ATOM 916 N N . GLU A 1 119 ? 5.038 1.217 -5.626 1.00 96.31 119 GLU A N 1
ATOM 917 C CA . GLU A 1 119 ? 4.724 0.526 -4.372 1.00 96.31 119 GLU A CA 1
ATOM 918 C C . GLU A 1 119 ? 4.617 -0.988 -4.596 1.00 96.31 119 GLU A C 1
ATOM 920 O O . GLU A 1 119 ? 5.142 -1.767 -3.804 1.00 96.31 119 GLU A O 1
ATOM 925 N N . GLY A 1 120 ? 4.031 -1.414 -5.720 1.00 96.94 120 GLY A N 1
ATOM 926 C CA . GLY A 1 120 ? 3.928 -2.825 -6.081 1.00 96.94 120 GLY A CA 1
ATOM 927 C C . GLY A 1 120 ? 5.275 -3.514 -6.229 1.00 96.94 120 GLY A C 1
ATOM 928 O O . GLY A 1 120 ? 5.424 -4.647 -5.784 1.00 96.94 120 GLY A O 1
ATOM 929 N N . LEU A 1 121 ? 6.288 -2.837 -6.767 1.00 97.94 121 LEU A N 1
ATOM 930 C CA . LEU A 1 121 ? 7.643 -3.379 -6.822 1.00 97.94 121 LEU A CA 1
ATOM 931 C C . LEU A 1 121 ? 8.275 -3.511 -5.432 1.00 97.94 121 LEU A C 1
ATOM 933 O O . LEU A 1 121 ? 8.868 -4.545 -5.128 1.00 97.94 121 LEU A O 1
ATOM 937 N N . VAL A 1 122 ? 8.106 -2.510 -4.565 1.00 97.62 122 VAL A N 1
ATOM 938 C CA . VAL A 1 122 ? 8.596 -2.571 -3.177 1.00 97.62 122 VAL A CA 1
ATOM 939 C C . VAL A 1 122 ? 7.921 -3.707 -2.403 1.00 97.62 122 VAL A C 1
ATOM 941 O O . VAL A 1 122 ? 8.580 -4.429 -1.652 1.00 97.62 122 VAL A O 1
ATOM 944 N N . GLU A 1 123 ? 6.618 -3.909 -2.599 1.00 97.25 123 GLU A N 1
ATOM 945 C CA . GLU A 1 123 ? 5.876 -5.023 -2.010 1.00 97.25 123 GLU A CA 1
ATOM 946 C C . GLU A 1 123 ? 6.311 -6.377 -2.581 1.00 97.25 123 GLU A C 1
ATOM 948 O O . GLU A 1 123 ? 6.523 -7.312 -1.808 1.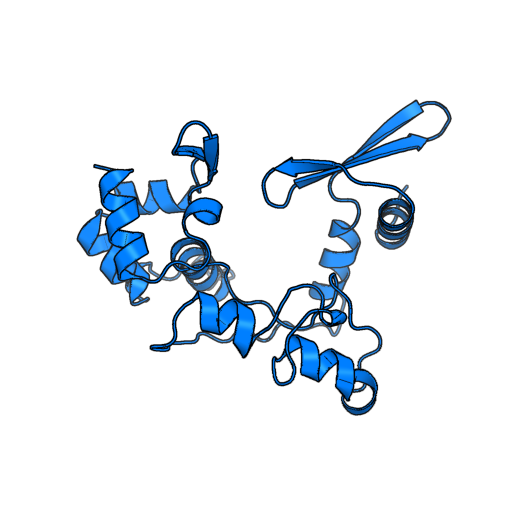00 97.25 123 GLU A O 1
ATOM 953 N N . LEU A 1 124 ? 6.507 -6.487 -3.898 1.00 97.38 124 LEU A N 1
ATOM 954 C CA . LEU A 1 124 ? 7.015 -7.701 -4.542 1.00 97.38 124 LEU A CA 1
ATOM 955 C C . LEU A 1 124 ? 8.373 -8.102 -3.972 1.00 97.38 124 LEU A C 1
ATOM 957 O O . LEU A 1 124 ? 8.531 -9.250 -3.558 1.00 97.38 124 LEU A O 1
ATOM 961 N N . ILE A 1 125 ? 9.313 -7.157 -3.879 1.00 97.56 125 ILE A N 1
ATOM 962 C CA . ILE A 1 125 ? 10.621 -7.388 -3.262 1.00 97.56 125 ILE A CA 1
ATOM 963 C C . ILE A 1 125 ? 10.432 -7.847 -1.814 1.00 97.56 125 ILE A C 1
ATOM 965 O O . ILE A 1 125 ? 10.987 -8.870 -1.416 1.00 97.56 125 ILE A O 1
ATOM 969 N N . ARG A 1 126 ? 9.606 -7.150 -1.023 1.00 96.31 126 ARG A N 1
ATOM 970 C CA . ARG A 1 126 ? 9.383 -7.477 0.393 1.00 96.31 126 ARG A CA 1
ATOM 971 C C . ARG A 1 126 ? 8.819 -8.883 0.593 1.00 96.31 126 ARG A C 1
ATOM 973 O O . ARG A 1 126 ? 9.325 -9.601 1.451 1.00 96.31 126 ARG A O 1
ATOM 980 N N . TYR A 1 127 ? 7.786 -9.271 -0.150 1.00 96.00 127 TYR A N 1
ATOM 981 C CA . TYR A 1 127 ? 7.092 -10.544 0.065 1.00 96.00 127 TYR A CA 1
ATOM 982 C C . TYR A 1 127 ? 7.778 -11.752 -0.587 1.00 96.00 127 TYR A C 1
ATOM 984 O O . TYR A 1 127 ? 7.514 -12.875 -0.169 1.00 96.00 127 TYR A O 1
ATOM 992 N N . ASN A 1 128 ? 8.665 -11.539 -1.563 1.00 96.19 128 ASN A N 1
ATOM 993 C CA . ASN A 1 128 ? 9.431 -12.614 -2.208 1.00 96.19 128 ASN A CA 1
ATOM 994 C C . ASN A 1 128 ? 10.895 -12.694 -1.735 1.00 96.19 128 ASN A C 1
ATOM 996 O O . ASN A 1 128 ? 11.669 -13.496 -2.256 1.00 96.19 128 ASN A O 1
ATOM 1000 N N . SER A 1 129 ? 11.292 -11.876 -0.757 1.00 96.94 129 SER A N 1
ATOM 1001 C CA . SER A 1 129 ? 12.597 -11.990 -0.097 1.00 96.94 129 SER A CA 1
ATOM 1002 C C . SER A 1 129 ? 12.610 -13.132 0.922 1.00 96.94 129 SER A C 1
ATOM 1004 O O . SER A 1 129 ? 11.623 -13.381 1.614 1.00 96.94 129 SER A O 1
ATOM 1006 N N . ASP A 1 130 ? 13.759 -13.788 1.066 1.00 96.50 130 ASP A N 1
ATOM 1007 C CA . ASP A 1 130 ? 14.008 -14.786 2.106 1.00 96.50 130 ASP A CA 1
ATOM 1008 C C . ASP A 1 130 ? 14.623 -14.094 3.329 1.00 96.50 130 ASP A C 1
ATOM 1010 O O . ASP A 1 130 ? 15.842 -13.951 3.467 1.00 96.50 130 ASP A O 1
ATOM 1014 N N . HIS A 1 131 ? 13.741 -13.622 4.210 1.00 94.62 131 HIS A N 1
ATOM 1015 C CA . HIS A 1 131 ? 14.122 -12.889 5.419 1.00 94.62 131 HIS A CA 1
ATOM 1016 C C . HIS A 1 131 ? 14.828 -13.767 6.456 1.00 94.62 131 HIS A C 1
ATOM 1018 O O . HIS A 1 131 ? 15.643 -13.253 7.216 1.00 94.62 131 HIS A O 1
ATOM 1024 N N . GLU A 1 132 ? 14.588 -15.083 6.473 1.00 95.94 132 GLU A N 1
ATOM 1025 C CA . GLU A 1 132 ? 15.283 -16.001 7.389 1.00 95.94 132 GLU A CA 1
ATOM 1026 C C . GLU A 1 132 ? 16.774 -16.097 7.055 1.00 95.94 132 GLU A C 1
ATOM 1028 O O . GLU A 1 132 ? 17.618 -16.210 7.946 1.00 95.94 132 GLU A O 1
ATOM 1033 N N . ARG A 1 133 ? 17.108 -16.011 5.762 1.00 97.19 133 ARG A N 1
ATOM 1034 C CA . ARG A 1 133 ? 18.489 -16.036 5.267 1.00 97.19 133 ARG A CA 1
ATOM 1035 C C . ARG A 1 133 ? 19.067 -14.651 4.977 1.00 97.19 133 ARG A C 1
ATOM 1037 O O . ARG A 1 133 ? 20.164 -14.573 4.429 1.00 97.19 133 ARG A O 1
ATOM 1044 N N . ASN A 1 134 ? 18.368 -13.572 5.338 1.00 95.62 134 ASN A N 1
ATOM 1045 C CA . ASN A 1 134 ? 18.736 -12.191 4.999 1.00 95.62 134 ASN A CA 1
ATOM 1046 C C . ASN A 1 134 ? 19.012 -11.988 3.493 1.00 95.62 134 ASN A C 1
ATOM 1048 O O . ASN A 1 134 ? 19.924 -11.253 3.113 1.00 95.62 134 ASN A O 1
ATOM 1052 N N . LYS A 1 135 ? 18.246 -12.657 2.622 1.00 97.50 135 LYS A N 1
ATOM 1053 C CA . LYS A 1 135 ? 18.376 -12.549 1.166 1.00 97.50 135 LYS A CA 1
ATOM 1054 C C . LYS A 1 135 ? 17.213 -11.743 0.596 1.00 97.50 135 LYS A C 1
ATOM 1056 O O . LYS A 1 135 ? 16.072 -12.199 0.595 1.00 97.50 135 LYS A O 1
ATOM 1061 N N . VAL A 1 136 ? 17.528 -10.566 0.067 1.00 96.75 136 VAL A N 1
ATOM 1062 C CA . VAL A 1 136 ? 16.559 -9.679 -0.587 1.00 96.75 136 VAL A CA 1
ATOM 1063 C C . VAL A 1 136 ? 16.392 -10.084 -2.055 1.00 96.75 136 VAL A C 1
ATOM 1065 O O . VAL A 1 136 ? 17.378 -10.417 -2.712 1.00 96.75 136 VAL A O 1
ATOM 1068 N N . ALA A 1 137 ? 15.153 -10.103 -2.552 1.00 96.88 137 ALA A N 1
ATOM 1069 C CA . ALA A 1 137 ? 14.862 -10.323 -3.971 1.00 96.88 137 ALA A CA 1
ATOM 1070 C C . ALA A 1 137 ? 15.418 -9.174 -4.827 1.00 96.88 137 ALA A C 1
ATOM 1072 O O . ALA A 1 137 ? 15.394 -8.020 -4.394 1.00 96.88 137 ALA A O 1
ATOM 1073 N N . ASP A 1 138 ? 15.906 -9.473 -6.030 1.00 97.25 138 ASP A N 1
ATOM 1074 C CA . ASP A 1 138 ? 16.526 -8.452 -6.869 1.00 97.25 138 ASP A CA 1
ATOM 1075 C C . ASP A 1 138 ? 15.448 -7.596 -7.548 1.00 97.25 138 ASP A C 1
ATOM 1077 O O . ASP A 1 138 ? 14.432 -8.093 -8.034 1.00 97.25 138 ASP A O 1
ATOM 1081 N N . THR A 1 139 ? 15.666 -6.284 -7.608 1.00 97.44 139 THR A N 1
ATOM 1082 C CA . THR A 1 139 ? 14.773 -5.355 -8.310 1.00 97.44 139 THR A CA 1
ATOM 1083 C C . THR A 1 139 ? 14.589 -5.744 -9.782 1.00 97.44 139 THR A C 1
ATOM 1085 O O . THR A 1 139 ? 13.497 -5.596 -10.332 1.00 97.44 139 THR A O 1
ATOM 1088 N N . SER A 1 140 ? 15.637 -6.259 -10.425 1.00 97.62 140 SER A N 1
ATOM 1089 C CA . SER A 1 140 ? 15.623 -6.680 -11.827 1.00 97.62 140 SER A CA 1
ATOM 1090 C C . SER A 1 140 ? 14.885 -7.998 -12.087 1.00 97.62 140 SER A C 1
ATOM 1092 O O . SER A 1 140 ? 14.570 -8.274 -13.245 1.00 97.62 140 SER A O 1
ATOM 1094 N N . ASP A 1 141 ? 14.515 -8.756 -11.045 1.00 96.50 141 ASP A N 1
ATOM 1095 C CA . ASP A 1 141 ? 13.707 -9.979 -11.179 1.00 96.50 141 ASP A CA 1
ATOM 1096 C C . ASP A 1 141 ? 12.260 -9.681 -11.627 1.00 96.50 141 ASP A C 1
ATOM 1098 O O . ASP A 1 141 ? 11.533 -10.576 -12.064 1.00 96.50 141 ASP A O 1
ATOM 1102 N N . TYR A 1 142 ? 11.823 -8.418 -11.543 1.00 97.19 142 TYR A N 1
ATOM 1103 C CA . TYR A 1 142 ? 10.463 -7.988 -11.871 1.00 97.19 142 TYR A CA 1
ATOM 1104 C C . TYR A 1 142 ? 10.433 -7.075 -13.100 1.00 97.19 142 TYR A C 1
ATOM 1106 O O . TYR A 1 142 ? 11.223 -6.139 -13.206 1.00 97.19 142 TYR A O 1
ATOM 1114 N N . ASN A 1 143 ? 9.446 -7.262 -13.988 1.00 95.50 143 ASN A N 1
ATOM 1115 C CA . ASN A 1 143 ? 9.325 -6.510 -15.251 1.00 95.50 143 ASN A CA 1
ATOM 1116 C C . ASN A 1 143 ? 9.390 -4.982 -15.070 1.00 95.50 143 ASN A C 1
ATOM 1118 O O . ASN A 1 143 ? 10.118 -4.294 -15.792 1.00 95.50 143 ASN A O 1
ATOM 1122 N N . PHE A 1 144 ? 8.645 -4.441 -14.096 1.00 97.25 144 PHE A N 1
ATOM 1123 C CA . PHE A 1 144 ? 8.685 -3.007 -13.802 1.00 97.25 144 PHE A CA 1
ATOM 1124 C C . PHE A 1 144 ? 10.045 -2.582 -13.238 1.00 97.25 144 PHE A C 1
ATOM 1126 O O . PHE A 1 144 ? 10.569 -1.551 -13.646 1.00 97.25 144 PHE A O 1
ATOM 1133 N N . GLY A 1 145 ? 10.652 -3.387 -12.362 1.00 97.88 145 GLY A N 1
ATOM 1134 C CA . GLY A 1 145 ? 11.945 -3.072 -11.758 1.00 97.88 145 GLY A CA 1
ATOM 1135 C C . GLY A 1 145 ? 13.100 -3.089 -12.754 1.00 97.88 145 GLY A C 1
ATOM 1136 O O . GLY A 1 145 ? 13.889 -2.149 -12.773 1.00 97.88 145 GLY A O 1
ATOM 1137 N N . ALA A 1 146 ? 13.142 -4.060 -13.668 1.00 97.94 146 ALA A N 1
ATOM 1138 C CA . ALA A 1 146 ? 14.095 -4.063 -14.778 1.00 97.94 146 ALA A CA 1
ATOM 1139 C C . ALA A 1 146 ? 13.931 -2.826 -15.684 1.00 97.94 146 ALA A C 1
ATOM 1141 O O . ALA A 1 146 ? 14.916 -2.208 -16.096 1.00 97.94 146 ALA A O 1
ATOM 1142 N N . THR A 1 147 ? 12.685 -2.428 -15.963 1.00 97.75 147 THR A N 1
ATOM 1143 C CA . THR A 1 147 ? 12.376 -1.231 -16.763 1.00 97.75 147 THR A CA 1
ATOM 1144 C C . THR A 1 147 ? 12.811 0.050 -16.050 1.00 97.75 147 THR A C 1
ATOM 1146 O O . THR A 1 147 ? 13.444 0.911 -16.663 1.00 97.75 147 THR A O 1
ATOM 1149 N N . LEU A 1 148 ? 12.525 0.159 -14.751 1.00 98.25 148 LEU A N 1
ATOM 1150 C CA . LEU A 1 148 ? 12.889 1.299 -13.915 1.00 98.25 148 LEU A CA 1
ATOM 1151 C C . LEU A 1 148 ? 14.410 1.444 -13.794 1.00 98.25 148 LEU A C 1
ATOM 1153 O O . LEU A 1 148 ? 14.936 2.524 -14.055 1.00 98.25 148 LEU A O 1
ATOM 1157 N N . LEU A 1 149 ? 15.123 0.351 -13.507 1.00 98.25 149 LEU A N 1
ATOM 1158 C CA . LEU A 1 149 ? 16.587 0.331 -13.441 1.00 98.25 149 LEU A CA 1
ATOM 1159 C C . LEU A 1 149 ? 17.222 0.760 -14.763 1.00 98.25 149 LEU A C 1
ATOM 1161 O O . LEU A 1 149 ? 18.160 1.554 -14.767 1.00 98.25 149 LEU A O 1
ATOM 1165 N N . LYS A 1 150 ? 16.699 0.277 -15.895 1.00 97.94 150 LYS A N 1
ATOM 1166 C CA . LYS A 1 150 ? 17.178 0.684 -17.222 1.00 97.94 150 LYS A CA 1
ATOM 1167 C C . LYS A 1 150 ? 16.939 2.172 -17.492 1.00 97.94 150 LYS A C 1
ATOM 1169 O O . LYS A 1 150 ? 17.751 2.799 -18.166 1.00 97.94 150 LYS A O 1
ATOM 1174 N N . ALA A 1 151 ? 15.820 2.717 -17.022 1.00 97.44 151 ALA A N 1
ATOM 1175 C CA . ALA A 1 151 ? 15.437 4.102 -17.264 1.00 97.44 151 ALA A CA 1
ATOM 1176 C C . ALA A 1 151 ? 16.161 5.105 -16.354 1.00 97.44 151 ALA A C 1
ATOM 1178 O O . ALA A 1 151 ? 16.472 6.199 -16.815 1.00 97.44 151 ALA A O 1
ATOM 1179 N N . MET A 1 152 ? 16.405 4.742 -15.093 1.00 97.12 152 MET A N 1
ATOM 1180 C CA . MET A 1 152 ? 16.816 5.679 -14.038 1.00 97.12 152 MET A CA 1
ATOM 1181 C C . MET A 1 152 ? 18.181 5.344 -13.418 1.00 97.12 152 MET A C 1
ATOM 1183 O O . MET A 1 152 ? 18.773 6.174 -12.734 1.00 97.12 152 MET A O 1
ATOM 1187 N N . GLY A 1 153 ? 18.689 4.127 -13.625 1.00 97.75 153 GLY A N 1
ATOM 1188 C CA . GLY A 1 153 ? 19.853 3.610 -12.910 1.00 97.75 153 GLY A CA 1
ATOM 1189 C C . GLY A 1 153 ? 19.549 3.228 -11.449 1.00 97.75 153 GLY A C 1
ATOM 1190 O O . GLY A 1 153 ? 18.470 3.526 -10.925 1.00 97.75 153 GLY A O 1
ATOM 1191 N N . PRO A 1 154 ? 20.489 2.542 -10.774 1.00 97.19 154 PRO A N 1
ATOM 1192 C CA . PRO A 1 154 ? 20.284 2.016 -9.422 1.00 97.19 154 PRO A CA 1
ATOM 1193 C C . PRO A 1 154 ? 20.114 3.116 -8.365 1.00 97.19 154 PRO A C 1
ATOM 1195 O O . PRO A 1 154 ? 19.180 3.055 -7.576 1.00 97.19 154 PRO A O 1
ATOM 1198 N N . GLU A 1 155 ? 20.941 4.165 -8.394 1.00 97.50 155 GLU A N 1
ATOM 1199 C CA . GLU A 1 155 ? 20.917 5.234 -7.380 1.00 97.50 155 GLU A CA 1
ATOM 1200 C C . GLU A 1 155 ? 19.564 5.962 -7.323 1.00 97.50 155 GLU A C 1
ATOM 1202 O O . GLU A 1 155 ? 18.990 6.174 -6.253 1.00 97.50 155 GLU A O 1
ATOM 1207 N N . ILE A 1 156 ? 19.013 6.317 -8.486 1.00 97.88 156 ILE A N 1
ATOM 1208 C CA . ILE A 1 156 ? 17.709 6.980 -8.556 1.00 97.88 156 ILE A CA 1
ATOM 1209 C C . ILE A 1 156 ? 16.578 6.004 -8.225 1.00 97.88 156 ILE A C 1
ATOM 1211 O O . ILE A 1 156 ? 15.603 6.404 -7.589 1.00 97.88 156 ILE A O 1
ATOM 1215 N N . THR A 1 157 ? 16.711 4.726 -8.592 1.00 97.81 157 THR A N 1
ATOM 1216 C CA . THR A 1 157 ? 15.745 3.683 -8.213 1.00 97.81 157 THR A CA 1
ATOM 1217 C C . THR A 1 157 ? 15.649 3.544 -6.689 1.00 97.81 157 THR A C 1
ATOM 1219 O O . THR A 1 157 ? 14.546 3.575 -6.143 1.00 97.81 157 THR A O 1
ATOM 1222 N N . ASP A 1 158 ? 16.781 3.516 -5.983 1.00 96.69 158 ASP A N 1
ATOM 1223 C CA . ASP A 1 158 ? 16.812 3.474 -4.515 1.00 96.69 158 ASP A CA 1
ATOM 1224 C C . ASP A 1 158 ? 16.193 4.735 -3.898 1.00 96.69 158 ASP A C 1
ATOM 1226 O O . ASP A 1 158 ? 15.412 4.668 -2.941 1.00 96.69 158 ASP A O 1
ATOM 1230 N N . LYS A 1 159 ? 16.470 5.906 -4.486 1.00 97.38 159 LYS 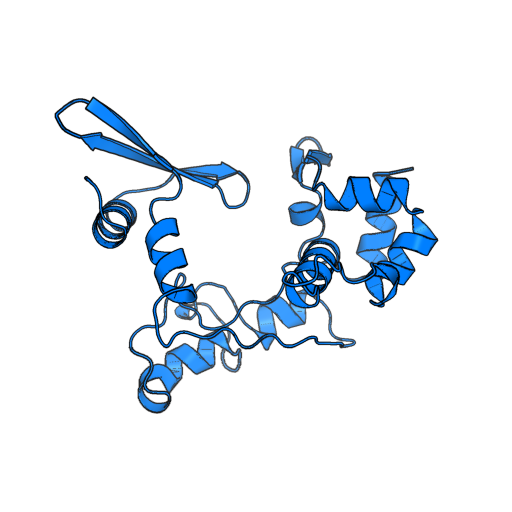A N 1
ATOM 1231 C CA . LYS A 1 159 ? 15.841 7.163 -4.067 1.00 97.38 159 LYS A CA 1
ATOM 1232 C C . LYS A 1 159 ? 14.325 7.115 -4.239 1.00 97.38 159 LYS A C 1
ATOM 1234 O O . LYS A 1 159 ? 13.618 7.561 -3.342 1.00 97.38 159 LYS A O 1
ATOM 1239 N N . ILE A 1 160 ? 13.817 6.561 -5.336 1.00 97.75 160 ILE A N 1
ATOM 1240 C CA . ILE A 1 160 ? 12.380 6.363 -5.572 1.00 97.75 160 ILE A CA 1
ATOM 1241 C C . ILE A 1 160 ? 11.778 5.433 -4.506 1.00 97.75 160 ILE A C 1
ATOM 1243 O O . ILE A 1 160 ? 10.726 5.747 -3.947 1.00 97.75 160 ILE A O 1
ATOM 1247 N N . PHE A 1 161 ? 12.464 4.341 -4.153 1.00 96.50 161 PHE A N 1
ATOM 1248 C CA . PHE A 1 161 ? 12.005 3.385 -3.133 1.00 96.50 161 PHE A CA 1
ATOM 1249 C C . PHE A 1 161 ? 11.975 3.945 -1.713 1.00 96.50 161 PHE A C 1
ATOM 1251 O O . PHE A 1 161 ? 11.178 3.484 -0.897 1.00 96.50 161 PHE A O 1
ATOM 1258 N N . SER A 1 162 ? 12.768 4.980 -1.422 1.00 95.38 162 SER A N 1
ATOM 1259 C CA . SER A 1 162 ? 12.684 5.710 -0.148 1.00 95.38 162 SER A CA 1
ATOM 1260 C C . SER A 1 162 ? 11.370 6.491 0.034 1.00 95.38 162 SER A C 1
ATOM 1262 O O . SER A 1 162 ? 11.143 7.072 1.094 1.00 95.38 162 SER A O 1
ATOM 1264 N N . ASN A 1 163 ? 10.503 6.483 -0.986 1.00 95.38 163 ASN A N 1
ATOM 1265 C CA . ASN A 1 163 ? 9.231 7.192 -1.057 1.00 95.38 163 ASN A CA 1
ATOM 1266 C C . ASN A 1 163 ? 9.344 8.683 -0.676 1.00 95.38 163 ASN A C 1
ATOM 1268 O O . ASN A 1 163 ? 8.688 9.144 0.264 1.00 95.38 163 ASN A O 1
ATOM 1272 N N . PRO A 1 164 ? 10.196 9.461 -1.368 1.00 95.69 164 PRO A N 1
ATOM 1273 C CA . PRO A 1 164 ? 10.435 10.845 -1.005 1.00 95.69 164 PRO A CA 1
ATOM 1274 C C . PRO A 1 164 ? 9.182 11.687 -1.250 1.00 95.69 164 PRO A C 1
ATOM 1276 O O . PRO A 1 164 ? 8.439 11.478 -2.211 1.00 95.69 164 PRO A O 1
ATOM 1279 N N . THR A 1 165 ? 8.979 12.692 -0.403 1.00 94.25 165 THR A N 1
ATOM 1280 C CA . THR A 1 165 ? 7.965 13.722 -0.636 1.00 94.25 165 THR A CA 1
ATOM 1281 C C . THR A 1 165 ? 8.501 14.748 -1.625 1.00 94.25 165 THR A C 1
ATOM 1283 O O . THR A 1 165 ? 9.525 15.386 -1.378 1.00 94.25 165 THR A O 1
ATOM 1286 N N . LEU A 1 166 ? 7.792 14.931 -2.733 1.00 93.94 166 LEU A N 1
ATOM 1287 C CA . LEU A 1 166 ? 8.108 15.883 -3.790 1.00 93.94 166 LEU A CA 1
ATOM 1288 C C . LEU A 1 166 ? 7.091 17.026 -3.800 1.00 93.94 166 LEU A C 1
ATOM 1290 O O . LEU A 1 166 ? 5.955 16.871 -3.355 1.00 93.94 166 LEU A O 1
ATOM 1294 N N . ASN A 1 167 ? 7.488 18.177 -4.343 1.00 93.00 167 ASN A N 1
ATOM 1295 C CA . ASN A 1 167 ? 6.543 19.234 -4.686 1.00 93.00 167 ASN A CA 1
ATOM 1296 C C . ASN A 1 167 ? 6.047 19.012 -6.118 1.00 93.00 167 ASN A C 1
ATOM 1298 O O . ASN A 1 167 ? 6.808 19.173 -7.070 1.00 93.00 167 ASN A O 1
ATOM 1302 N N . TYR A 1 168 ? 4.775 18.655 -6.265 1.00 92.25 168 TYR A N 1
ATOM 1303 C CA . TYR A 1 168 ? 4.125 18.435 -7.549 1.00 92.25 168 TYR A CA 1
ATOM 1304 C C . TYR A 1 168 ? 2.867 19.300 -7.634 1.00 92.25 168 TYR A C 1
ATOM 1306 O O . TYR A 1 168 ? 1.981 19.215 -6.784 1.00 92.25 168 TYR A O 1
ATOM 1314 N N . ASN A 1 169 ? 2.795 20.174 -8.643 1.00 92.19 169 ASN A N 1
ATOM 1315 C CA . ASN A 1 169 ? 1.698 21.135 -8.825 1.00 92.19 169 ASN A CA 1
ATOM 1316 C C . ASN A 1 169 ? 1.387 21.970 -7.562 1.00 92.19 169 ASN A C 1
ATOM 1318 O O . ASN A 1 169 ? 0.226 22.208 -7.226 1.00 92.19 169 ASN A O 1
ATOM 1322 N N . GLY A 1 170 ? 2.432 22.397 -6.843 1.00 90.94 170 GLY A N 1
ATOM 1323 C CA . GLY A 1 170 ? 2.311 23.220 -5.636 1.00 90.94 170 GLY A CA 1
ATOM 1324 C C . GLY A 1 170 ? 1.874 22.454 -4.384 1.00 90.94 170 GLY A C 1
ATOM 1325 O O . GLY A 1 170 ? 1.545 23.082 -3.378 1.00 90.94 170 GLY A O 1
ATOM 1326 N N . LYS A 1 171 ? 1.847 21.117 -4.429 1.00 90.56 171 LYS A N 1
ATOM 1327 C CA . LYS A 1 171 ? 1.490 20.256 -3.298 1.00 90.56 171 LYS A CA 1
ATOM 1328 C C . LYS A 1 171 ? 2.633 19.310 -2.953 1.00 90.56 171 LYS A C 1
ATOM 1330 O O . LYS A 1 171 ? 3.268 18.745 -3.837 1.00 90.56 171 LYS A O 1
ATOM 1335 N N . ALA A 1 172 ? 2.848 19.110 -1.657 1.00 92.19 172 ALA A N 1
ATOM 1336 C CA . ALA A 1 172 ? 3.715 18.055 -1.152 1.00 92.19 172 ALA A CA 1
ATOM 1337 C C . ALA A 1 172 ? 3.005 16.698 -1.299 1.00 92.19 172 ALA A C 1
ATOM 1339 O O . ALA A 1 172 ? 1.935 16.504 -0.722 1.00 92.19 172 ALA A O 1
ATOM 1340 N N . VAL A 1 173 ? 3.581 15.784 -2.077 1.00 92.81 173 VAL A N 1
ATOM 1341 C CA . VAL A 1 173 ? 3.034 14.444 -2.344 1.00 92.81 173 VAL A CA 1
ATOM 1342 C C . VAL A 1 173 ? 4.165 13.420 -2.370 1.00 92.81 173 VAL A C 1
ATOM 1344 O O . VAL A 1 173 ? 5.256 13.720 -2.856 1.00 92.81 173 VAL A O 1
ATOM 1347 N N . SER A 1 174 ? 3.940 12.233 -1.807 1.00 94.44 174 SER A N 1
ATOM 1348 C CA . SER A 1 174 ? 4.934 11.157 -1.853 1.00 94.44 174 SER A CA 1
ATOM 1349 C C . SER A 1 174 ? 4.985 10.522 -3.245 1.00 94.44 174 SER A C 1
ATOM 1351 O O . SER A 1 174 ? 4.013 10.590 -3.998 1.00 94.44 174 SER A O 1
ATOM 1353 N N . VAL A 1 175 ? 6.109 9.905 -3.616 1.00 96.38 175 VAL A N 1
ATOM 1354 C CA . VAL A 1 175 ? 6.218 9.198 -4.905 1.00 96.38 175 VAL A CA 1
ATOM 1355 C C . VAL A 1 175 ? 5.196 8.066 -5.016 1.00 96.38 175 VAL A C 1
ATOM 1357 O O . VAL A 1 175 ? 4.643 7.856 -6.093 1.00 96.38 175 VAL A O 1
ATOM 1360 N N . PHE A 1 176 ? 4.908 7.359 -3.923 1.00 95.56 176 PHE A N 1
ATOM 1361 C CA . PHE A 1 176 ? 3.921 6.280 -3.924 1.00 95.56 176 PHE A CA 1
ATOM 1362 C C . PHE A 1 176 ? 2.529 6.841 -4.207 1.00 95.56 176 PHE A C 1
ATOM 1364 O O . PHE A 1 176 ? 1.907 6.405 -5.168 1.00 95.56 176 PHE A O 1
ATOM 1371 N N . ASP A 1 177 ? 2.109 7.879 -3.471 1.00 94.12 177 ASP A N 1
ATOM 1372 C CA . ASP A 1 177 ? 0.814 8.539 -3.694 1.00 94.12 177 ASP A CA 1
ATOM 1373 C C . ASP A 1 177 ? 0.700 9.092 -5.128 1.00 94.12 177 ASP A C 1
ATOM 1375 O O . ASP A 1 177 ? -0.356 9.041 -5.752 1.00 94.12 177 ASP A O 1
ATOM 1379 N N . LEU A 1 178 ? 1.795 9.642 -5.662 1.00 95.50 178 LEU A N 1
ATOM 1380 C CA . LEU A 1 178 ? 1.826 10.244 -6.993 1.00 95.50 178 LEU A CA 1
ATOM 1381 C C . LEU A 1 178 ? 1.746 9.207 -8.124 1.00 95.50 178 LEU A C 1
ATOM 1383 O O . LEU A 1 178 ? 1.336 9.550 -9.230 1.00 95.50 178 LEU A O 1
ATOM 1387 N N . THR A 1 179 ? 2.152 7.964 -7.856 1.00 96.94 179 THR A N 1
ATOM 1388 C CA . THR A 1 179 ? 2.201 6.877 -8.845 1.00 96.94 179 THR A CA 1
ATOM 1389 C C . THR A 1 179 ? 1.090 5.843 -8.671 1.00 96.94 179 THR A C 1
ATOM 1391 O O . THR A 1 179 ? 1.065 4.850 -9.401 1.00 96.94 179 THR A O 1
ATOM 1394 N N . GLU A 1 180 ? 0.148 6.064 -7.749 1.00 95.94 180 GLU A N 1
ATOM 1395 C CA . GLU A 1 180 ? -1.023 5.200 -7.597 1.00 95.94 180 GLU A CA 1
ATOM 1396 C C . GLU A 1 180 ? -1.830 5.121 -8.897 1.00 95.94 180 GLU A C 1
ATOM 1398 O O . GLU A 1 180 ? -2.033 6.110 -9.599 1.00 95.94 180 GLU A O 1
ATOM 1403 N N . GLU A 1 181 ? -2.302 3.915 -9.212 1.00 96.12 181 GLU A N 1
ATOM 1404 C CA . GLU A 1 181 ? -3.143 3.599 -10.372 1.00 96.12 181 GLU A CA 1
ATOM 1405 C C . GLU A 1 181 ? -2.563 3.962 -11.754 1.00 96.12 181 GLU A C 1
ATOM 1407 O O . GLU A 1 181 ? -3.250 3.785 -12.764 1.00 96.12 181 GLU A O 1
ATOM 1412 N N . MET A 1 182 ? -1.301 4.397 -11.829 1.00 97.50 182 MET A N 1
ATOM 1413 C CA . MET A 1 182 ? -0.615 4.683 -13.088 1.00 97.50 182 MET A CA 1
ATOM 1414 C C . MET A 1 182 ? -0.186 3.405 -13.801 1.00 97.50 182 MET A C 1
ATOM 1416 O O . MET A 1 182 ? 0.315 2.465 -13.185 1.00 97.50 182 MET A O 1
ATOM 1420 N N . ASN A 1 183 ? -0.289 3.405 -15.127 1.00 97.19 183 ASN A N 1
ATOM 1421 C CA . ASN A 1 183 ? 0.313 2.366 -15.950 1.00 97.19 183 ASN A CA 1
ATOM 1422 C C . ASN A 1 183 ? 1.837 2.508 -16.007 1.00 97.19 183 ASN A C 1
ATOM 1424 O O . ASN A 1 183 ? 2.390 3.579 -15.758 1.00 97.19 183 ASN A O 1
ATOM 1428 N N . THR A 1 184 ? 2.519 1.404 -16.321 1.00 95.50 184 THR A N 1
ATOM 1429 C CA . THR A 1 184 ? 3.986 1.318 -16.296 1.00 95.50 184 THR A CA 1
ATOM 1430 C C . THR A 1 184 ? 4.660 2.431 -17.092 1.00 95.50 184 THR A C 1
ATOM 1432 O O . THR A 1 184 ? 5.517 3.116 -16.537 1.00 95.50 184 THR A O 1
ATOM 1435 N N . ASP A 1 185 ? 4.262 2.643 -18.346 1.00 96.62 185 ASP A N 1
ATOM 1436 C CA . ASP A 1 185 ? 4.917 3.625 -19.216 1.00 96.62 185 ASP A CA 1
ATOM 1437 C C . ASP A 1 185 ? 4.695 5.060 -18.715 1.00 96.62 185 ASP A C 1
ATOM 1439 O O . ASP A 1 185 ? 5.658 5.809 -18.546 1.00 96.62 185 ASP A O 1
ATOM 1443 N N . ASP A 1 186 ? 3.453 5.404 -18.354 1.00 98.00 186 ASP A N 1
ATOM 1444 C CA . ASP A 1 186 ? 3.112 6.717 -17.791 1.00 98.00 186 ASP A CA 1
ATOM 1445 C C . ASP A 1 186 ? 3.877 6.994 -16.488 1.00 98.00 186 ASP A C 1
ATOM 1447 O O . ASP A 1 186 ? 4.332 8.114 -16.241 1.00 98.00 186 ASP A O 1
ATOM 1451 N N . CYS A 1 187 ? 4.035 5.968 -15.646 1.00 98.00 187 CYS A N 1
ATOM 1452 C CA . CYS A 1 187 ? 4.788 6.057 -14.402 1.00 98.00 187 CYS A CA 1
ATOM 1453 C C . CYS A 1 187 ? 6.271 6.344 -14.671 1.00 98.00 187 CYS A C 1
ATOM 1455 O O . CYS A 1 187 ? 6.832 7.264 -14.075 1.00 98.00 187 CYS A O 1
ATOM 1457 N N . ILE A 1 188 ? 6.903 5.614 -15.595 1.00 98.19 188 ILE A N 1
ATOM 1458 C CA . ILE A 1 188 ? 8.307 5.840 -15.968 1.00 98.19 188 ILE A CA 1
ATOM 1459 C C . ILE A 1 188 ? 8.502 7.248 -16.539 1.00 98.19 188 ILE A C 1
ATOM 1461 O O . ILE A 1 188 ? 9.441 7.946 -16.150 1.00 98.19 188 ILE A O 1
ATOM 1465 N N . ASP A 1 189 ? 7.613 7.694 -17.423 1.00 98.00 189 ASP A N 1
ATOM 1466 C CA . ASP A 1 189 ? 7.697 9.023 -18.028 1.00 98.00 189 ASP A CA 1
ATOM 1467 C C . ASP A 1 189 ? 7.503 10.150 -17.012 1.00 98.00 189 ASP A C 1
ATOM 1469 O O . ASP A 1 189 ? 8.140 11.204 -17.121 1.00 98.00 189 ASP A O 1
ATOM 1473 N N . LEU A 1 190 ? 6.652 9.946 -16.004 1.00 97.56 190 LEU A N 1
ATOM 1474 C CA . LEU A 1 190 ? 6.524 10.878 -14.890 1.00 97.56 190 LEU A CA 1
ATOM 1475 C C . LEU A 1 190 ? 7.796 10.898 -14.034 1.00 97.56 190 LEU A C 1
ATOM 1477 O O . LEU A 1 190 ? 8.318 11.976 -13.750 1.00 97.56 190 LEU A O 1
ATOM 1481 N N . LEU A 1 191 ? 8.325 9.732 -13.660 1.00 97.50 191 LEU A N 1
ATOM 1482 C CA . LEU A 1 191 ? 9.516 9.627 -12.815 1.00 97.50 191 LEU A CA 1
ATOM 1483 C C . LEU A 1 191 ? 10.745 10.268 -13.472 1.00 97.50 191 LEU A C 1
ATOM 1485 O O . LEU A 1 191 ? 11.447 11.020 -12.802 1.00 97.50 191 LEU A O 1
ATOM 1489 N N . LYS A 1 192 ? 10.948 10.096 -14.784 1.00 96.62 192 LYS A N 1
ATOM 1490 C CA . LYS A 1 192 ? 12.018 10.779 -15.541 1.00 96.62 192 LYS A CA 1
ATOM 1491 C C . LYS A 1 192 ? 11.951 12.304 -15.456 1.00 96.62 192 LYS A C 1
ATOM 1493 O O . LYS A 1 192 ? 12.978 12.969 -15.464 1.00 96.62 192 LYS A O 1
ATOM 1498 N N . LYS A 1 193 ? 10.746 12.879 -15.389 1.00 95.75 193 LYS A N 1
ATOM 1499 C CA . LYS A 1 193 ? 10.568 14.337 -15.262 1.00 95.75 193 LYS A CA 1
ATOM 1500 C C . LYS A 1 193 ? 10.874 14.830 -13.849 1.00 95.75 193 LYS A C 1
ATOM 1502 O O . LYS A 1 193 ? 11.265 15.981 -13.680 1.00 95.75 193 LYS A O 1
ATOM 1507 N N . LEU A 1 194 ? 10.647 13.986 -12.845 1.00 94.94 194 LEU A N 1
ATOM 1508 C CA . LEU A 1 194 ? 10.810 14.323 -11.429 1.00 94.94 194 LEU A CA 1
ATOM 1509 C C . LEU A 1 194 ? 12.224 14.042 -10.907 1.00 94.94 194 LEU A C 1
ATOM 1511 O O . LEU A 1 194 ? 12.662 14.684 -9.954 1.00 94.94 194 LEU A O 1
ATOM 1515 N N . PHE A 1 195 ? 12.924 13.100 -11.535 1.00 93.56 195 PHE A N 1
ATOM 1516 C CA . PHE A 1 195 ? 14.279 12.676 -11.202 1.00 93.56 195 PHE A CA 1
ATOM 1517 C C . PHE A 1 195 ? 15.145 12.686 -12.476 1.00 93.56 195 PHE A C 1
ATOM 1519 O O . PHE A 1 195 ? 15.345 11.625 -13.068 1.00 93.56 195 PHE A O 1
ATOM 1526 N N . PRO A 1 196 ? 15.581 13.873 -12.937 1.00 73.62 196 PRO A N 1
ATOM 1527 C CA . PRO A 1 196 ? 16.432 14.003 -14.117 1.00 73.62 196 PRO A CA 1
ATOM 1528 C C . PRO A 1 196 ? 17.846 13.454 -13.900 1.00 73.62 196 PRO A C 1
ATOM 1530 O O . PRO A 1 196 ? 18.301 13.417 -12.731 1.00 73.62 196 PRO A O 1
#

Secondary structure (DSSP, 8-state):
---HHHHHHHHHTS--EEEETTEEEEEEEETTEEEEEESTTHHHHHHHHHSTT----------SS-HHHIIIIII--SSGGGSPTTSHHHHHHHTTTTTT-S--SSS--S----SSHHHHHHHHHHHHSBTTTTBPPPGGGSHHHHHHHHHHHHHHHHHHHT--EEEETTEEEEHHHHHTT--HHHHHHHHHHH--